Protein AF-A0A838RIW3-F1 (afdb_monomer_lite)

Sequence (270 aa):
MTDSPDDATRSHLQHTYALFAGIRRRFNGASVKRGGHDRPEATPLYVRRLGVEGARLFGGVDVYAVESAFTEEQESYMMEALAALKNFVSGKEGAAPLAERIVQQYLHHTAPYFVLAMLRSTEDLLRDFVAAHPGEAAILDAIFRVAGGEGFRDLIRIYGARLLEEALANVELTQPDILAFVDVHDSFRKDSSGKTVQAKYEVWCPGRSLARAYLNQCHDAARTLVQVHGVRIAPPKRDEYLIFPHEISAYLNDFAQQLLAPVLERYGID

pLDDT: mean 77.75, std 19.1, range [32.69, 98.44]

Secondary structure (DSSP, 8-state):
----HHHHHHHHHHHHHHHTHHHHHHT-STT--SS----TT----THHHHHHHHHHHS-S-S------SS-HHHHHHHHHHHHHHHHHHTTTTSSPPHHHHHHHHIIIIITT-HHHHHHHHHHHHHHHHHHH-GGGHHHHHHHIIIIIHHHHHHIIIIIGGGHHHHHHHTPPP-PPPTTTT-EEEEEEEE-TTS-EEEEEEE---S-HHHHHHHHHHHHHHHHHHHHTS-------HHHHHHTS-TTHHHHHHHHHHHHHHHHHHHHT--

Foldseek 3Di:
DDDDPLRVLLVLLQVLLVQCVVLCVQLPDPPRPQDEDDDPQFDQDPCVVVVVVCCVVVPPAPDEGEGDPHDPVLVVLLVVLLVLLLCLCLCVVVHDHLLVQLLVCQVPPNPPASLVSSVVSVLVSLLVSCVVRVSCLSSLLSLLSNFPLVQVCCLSQVQLLCLLVCLLVVHDRDQDDQCSQFQWDWYWDQDPVGDTHTYIYDRRHSPSSSSRSNSVSSNSNSNCCCPPVPDNDHPPSVVSCVPPPPRSSVVVSVSSVVSNPVSCVVSVHD

Structure (mmCIF, N/CA/C/O backbone):
data_AF-A0A838RIW3-F1
#
_entry.id   AF-A0A838RIW3-F1
#
loop_
_atom_site.group_PDB
_atom_site.id
_atom_site.t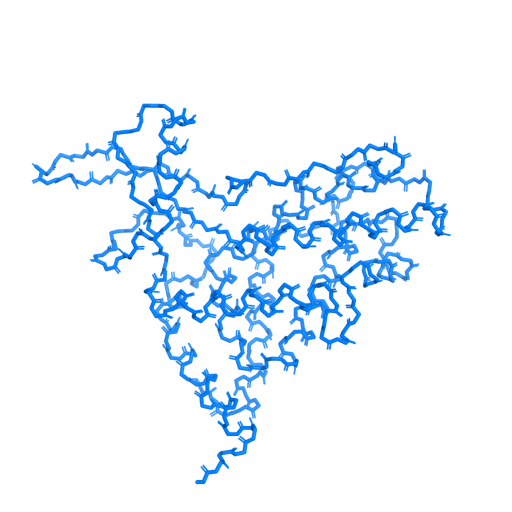ype_symbol
_atom_site.label_atom_id
_atom_site.label_alt_id
_atom_site.label_comp_id
_atom_site.label_asym_id
_atom_site.label_entity_id
_atom_site.label_seq_id
_atom_site.pdbx_PDB_ins_code
_atom_site.Cartn_x
_atom_site.Cartn_y
_atom_site.Cartn_z
_atom_site.occupancy
_atom_site.B_iso_or_equiv
_atom_site.auth_seq_id
_atom_site.auth_comp_id
_atom_site.auth_asym_id
_atom_site.auth_atom_id
_atom_site.pdbx_PDB_model_num
ATOM 1 N N . MET A 1 1 ? -5.054 -4.896 -36.032 1.00 45.56 1 MET A N 1
ATOM 2 C CA . MET A 1 1 ? -5.207 -6.119 -35.222 1.00 45.56 1 MET A CA 1
ATOM 3 C C . MET A 1 1 ? -5.214 -5.637 -33.790 1.00 45.56 1 MET A C 1
ATOM 5 O O . MET A 1 1 ? -4.259 -4.988 -33.402 1.00 45.56 1 MET A O 1
ATOM 9 N N . THR A 1 2 ? -6.341 -5.753 -33.096 1.00 52.34 2 THR A N 1
ATOM 10 C CA . THR A 1 2 ? -6.423 -5.442 -31.664 1.00 52.34 2 THR A CA 1
ATOM 11 C C . THR A 1 2 ? -5.907 -6.663 -30.927 1.00 52.34 2 THR A C 1
ATOM 13 O O . THR A 1 2 ? -6.512 -7.728 -31.063 1.00 52.34 2 THR A O 1
ATOM 16 N N . ASP A 1 3 ? -4.782 -6.523 -30.233 1.00 57.66 3 ASP A N 1
ATOM 17 C CA . ASP A 1 3 ? -4.250 -7.570 -29.363 1.00 57.66 3 ASP A CA 1
ATOM 18 C C . ASP A 1 3 ? -5.337 -8.013 -28.376 1.00 57.66 3 ASP A C 1
ATOM 20 O O . ASP A 1 3 ? -6.173 -7.203 -27.952 1.00 57.66 3 ASP A O 1
ATOM 24 N N . SER A 1 4 ? -5.383 -9.308 -28.055 1.00 79.56 4 SER A N 1
ATOM 25 C CA . SER A 1 4 ? -6.318 -9.775 -27.033 1.00 79.56 4 SER A CA 1
ATOM 26 C C . SER A 1 4 ? -5.989 -9.091 -25.691 1.00 79.56 4 SER A C 1
ATOM 28 O O . SER A 1 4 ? -4.832 -8.730 -25.461 1.00 79.56 4 SER A O 1
ATOM 30 N N . PRO A 1 5 ? -6.964 -8.883 -24.785 1.00 75.62 5 PRO A N 1
ATOM 31 C CA . PRO A 1 5 ? -6.693 -8.276 -23.476 1.00 75.62 5 PRO A CA 1
ATOM 32 C C . PRO A 1 5 ? -5.564 -8.975 -22.695 1.00 75.62 5 PRO A C 1
ATOM 34 O O . PRO A 1 5 ? -4.793 -8.315 -21.996 1.00 75.62 5 PRO A O 1
ATOM 37 N N . ASP A 1 6 ? -5.427 -10.292 -22.870 1.00 85.69 6 ASP A N 1
ATOM 38 C CA . ASP A 1 6 ? -4.355 -11.090 -22.272 1.00 85.69 6 ASP A CA 1
ATOM 39 C C . ASP A 1 6 ? -2.992 -10.832 -22.939 1.00 85.69 6 ASP A C 1
ATOM 41 O O . ASP A 1 6 ? -1.984 -10.746 -22.238 1.00 85.69 6 ASP A O 1
ATOM 45 N N . ASP A 1 7 ? -2.945 -10.628 -24.261 1.00 87.88 7 ASP A N 1
ATOM 46 C CA . ASP A 1 7 ? -1.711 -10.270 -24.976 1.00 87.88 7 ASP A CA 1
ATOM 47 C C . ASP A 1 7 ? -1.223 -8.870 -24.582 1.00 87.88 7 ASP A C 1
ATOM 49 O O . ASP A 1 7 ? -0.040 -8.687 -24.297 1.00 87.88 7 ASP A O 1
ATOM 53 N N . ALA A 1 8 ? -2.133 -7.895 -24.480 1.00 91.38 8 ALA A N 1
ATOM 54 C CA . ALA A 1 8 ? -1.797 -6.540 -24.040 1.00 91.38 8 ALA A CA 1
ATOM 55 C C . ALA A 1 8 ? -1.271 -6.527 -22.594 1.00 91.38 8 ALA A C 1
ATOM 57 O O . ALA A 1 8 ? -0.259 -5.887 -22.299 1.00 91.38 8 ALA A O 1
ATOM 58 N N . THR A 1 9 ? -1.917 -7.289 -21.705 1.00 93.94 9 THR A N 1
ATOM 59 C CA . THR A 1 9 ? -1.476 -7.474 -20.314 1.00 93.94 9 THR A CA 1
ATOM 60 C C . THR A 1 9 ? -0.093 -8.109 -20.255 1.00 93.94 9 THR A C 1
ATOM 62 O O . THR A 1 9 ? 0.785 -7.617 -19.546 1.00 93.94 9 THR A O 1
ATOM 65 N N . ARG A 1 10 ? 0.126 -9.179 -21.030 1.00 95.12 10 ARG A N 1
ATOM 66 C CA . ARG A 1 10 ? 1.414 -9.870 -21.112 1.00 95.12 10 ARG A CA 1
ATOM 67 C C . ARG A 1 10 ? 2.517 -8.945 -21.610 1.00 95.12 10 ARG A C 1
ATOM 69 O O . ARG A 1 10 ? 3.575 -8.890 -20.991 1.00 95.12 10 ARG A O 1
ATOM 76 N N . SER A 1 11 ? 2.285 -8.215 -22.701 1.00 94.94 11 SER A N 1
ATOM 77 C CA . SER A 1 11 ? 3.268 -7.283 -23.261 1.00 94.94 11 SER A CA 1
ATOM 78 C C . SER A 1 11 ? 3.611 -6.159 -22.288 1.00 94.94 11 SER A C 1
ATOM 80 O O . SER A 1 11 ? 4.791 -5.849 -22.118 1.00 94.94 11 SER A O 1
ATOM 82 N N . HIS A 1 12 ? 2.610 -5.588 -21.613 1.00 95.81 12 HIS A N 1
ATOM 83 C CA . HIS A 1 12 ? 2.836 -4.566 -20.596 1.00 95.81 12 HIS A CA 1
ATOM 84 C C . HIS A 1 12 ? 3.644 -5.119 -19.414 1.00 95.81 12 HIS A C 1
ATOM 86 O O . HIS A 1 12 ? 4.674 -4.546 -19.064 1.00 95.81 12 HIS A O 1
ATOM 92 N N . LEU A 1 13 ? 3.247 -6.271 -18.861 1.00 96.12 13 LEU A N 1
ATOM 93 C CA . LEU A 1 13 ? 3.959 -6.918 -17.758 1.00 96.12 13 LEU A CA 1
ATOM 94 C C . LEU A 1 13 ? 5.401 -7.278 -18.136 1.00 96.12 13 LEU A C 1
ATOM 96 O O . LEU A 1 13 ? 6.314 -7.059 -17.349 1.00 96.12 13 LEU A O 1
ATOM 100 N N . GLN A 1 14 ? 5.630 -7.805 -19.340 1.00 96.38 14 GLN A N 1
ATOM 101 C CA . GLN A 1 14 ? 6.971 -8.145 -19.816 1.00 96.38 14 GLN A CA 1
ATOM 102 C C . GLN A 1 14 ? 7.846 -6.894 -19.949 1.00 96.38 14 GLN A C 1
ATOM 104 O O . GLN A 1 14 ? 9.008 -6.900 -19.531 1.00 96.38 14 GLN A O 1
ATOM 109 N N . HIS A 1 15 ? 7.287 -5.815 -20.500 1.00 96.50 15 HIS A N 1
ATOM 110 C CA . HIS A 1 15 ? 7.981 -4.540 -20.629 1.00 96.50 15 HIS A CA 1
ATOM 111 C C . HIS A 1 15 ? 8.344 -3.958 -19.259 1.00 96.50 15 HIS A C 1
ATOM 113 O O . HIS A 1 15 ? 9.515 -3.667 -19.016 1.00 96.50 15 HIS A O 1
ATOM 119 N N . THR A 1 16 ? 7.382 -3.839 -18.342 1.00 95.75 16 THR A N 1
ATOM 120 C CA . THR A 1 16 ? 7.625 -3.265 -17.011 1.00 95.75 16 THR A CA 1
ATOM 121 C C . THR A 1 16 ? 8.529 -4.172 -16.180 1.00 95.75 16 THR A C 1
ATOM 123 O O . THR A 1 16 ? 9.458 -3.700 -15.523 1.00 95.75 16 THR A O 1
ATOM 126 N N . TYR A 1 17 ? 8.385 -5.494 -16.282 1.00 96.00 17 TYR A N 1
ATOM 127 C CA . TYR A 1 17 ? 9.328 -6.421 -15.668 1.00 96.00 17 TYR A CA 1
ATOM 128 C C . TYR A 1 17 ? 10.754 -6.150 -16.160 1.00 96.00 17 TYR A C 1
ATOM 130 O O . TYR A 1 17 ? 11.637 -5.926 -15.329 1.00 96.00 17 TYR A O 1
ATOM 138 N N . ALA A 1 18 ? 11.005 -6.054 -17.466 1.00 95.31 18 ALA A N 1
ATOM 139 C CA . ALA A 1 18 ? 12.333 -5.714 -17.982 1.00 95.31 18 ALA A CA 1
ATOM 140 C C . ALA A 1 18 ? 12.811 -4.321 -17.521 1.00 95.31 18 ALA A C 1
ATOM 142 O O . ALA A 1 18 ? 13.933 -4.188 -17.022 1.00 95.31 18 ALA A O 1
ATOM 143 N N . LEU A 1 19 ? 11.946 -3.306 -17.608 1.00 93.69 19 LEU A N 1
ATOM 144 C CA . LEU A 1 19 ? 12.239 -1.917 -17.245 1.00 93.69 19 LEU A CA 1
ATOM 145 C C . LEU A 1 19 ? 12.713 -1.786 -15.789 1.00 93.69 19 LEU A C 1
ATOM 147 O O . LEU A 1 19 ? 13.680 -1.077 -15.506 1.00 93.69 19 LEU A O 1
ATOM 151 N N . PHE A 1 20 ? 12.085 -2.507 -14.857 1.00 90.62 20 PHE A N 1
ATOM 152 C CA . PHE A 1 20 ? 12.414 -2.457 -13.427 1.00 90.62 20 PHE A CA 1
ATOM 153 C C . PHE A 1 20 ? 13.481 -3.482 -12.990 1.00 90.62 20 PHE A C 1
ATOM 155 O O . PHE A 1 20 ? 13.813 -3.563 -11.803 1.00 90.62 20 PHE A O 1
ATOM 162 N N . ALA A 1 21 ? 14.101 -4.234 -13.909 1.00 89.94 21 ALA A N 1
ATOM 163 C CA . ALA A 1 21 ? 15.129 -5.229 -13.567 1.00 89.94 21 ALA A CA 1
ATOM 164 C C . ALA A 1 21 ? 16.336 -4.623 -12.825 1.00 89.94 21 ALA A C 1
ATOM 166 O O . ALA A 1 21 ? 16.927 -5.254 -11.946 1.00 89.94 21 ALA A O 1
ATOM 167 N N . GLY A 1 22 ? 16.703 -3.375 -13.139 1.00 83.31 22 GLY A N 1
ATOM 168 C CA . GLY A 1 22 ? 17.735 -2.634 -12.408 1.00 83.31 22 GLY A CA 1
ATOM 169 C C . GLY A 1 22 ? 17.359 -2.361 -10.948 1.00 83.31 22 GLY A C 1
ATOM 170 O O . GLY A 1 22 ? 18.216 -2.440 -10.074 1.00 83.31 22 GLY A O 1
ATOM 171 N N . ILE A 1 23 ? 16.085 -2.083 -10.657 1.00 82.81 23 ILE A N 1
ATOM 172 C CA . ILE A 1 23 ? 15.585 -1.933 -9.281 1.00 82.81 23 ILE A CA 1
ATOM 173 C C . ILE A 1 23 ? 15.659 -3.273 -8.560 1.00 82.81 23 ILE A C 1
ATOM 175 O O . ILE A 1 23 ? 16.281 -3.354 -7.503 1.00 82.81 23 ILE A O 1
ATOM 179 N N . ARG A 1 24 ? 15.124 -4.339 -9.168 1.00 84.94 24 ARG A N 1
ATOM 180 C CA . ARG A 1 24 ? 15.138 -5.674 -8.557 1.00 84.94 24 ARG A CA 1
ATOM 181 C C . ARG A 1 24 ? 16.548 -6.150 -8.238 1.00 84.94 24 ARG A C 1
ATOM 183 O O . ARG A 1 24 ? 16.761 -6.643 -7.147 1.00 84.94 24 ARG A O 1
ATOM 190 N N . ARG A 1 25 ? 17.531 -5.939 -9.121 1.00 81.25 25 ARG A N 1
ATOM 191 C CA . ARG A 1 25 ? 18.936 -6.299 -8.841 1.00 81.25 25 ARG A CA 1
ATOM 192 C C . ARG A 1 25 ? 19.569 -5.472 -7.718 1.00 81.25 25 ARG A C 1
ATOM 194 O O . ARG A 1 25 ? 20.342 -6.018 -6.941 1.00 81.25 25 ARG A O 1
ATOM 201 N N . ARG A 1 26 ? 19.276 -4.169 -7.650 1.00 72.06 26 ARG A N 1
ATOM 202 C CA . ARG A 1 26 ? 19.887 -3.241 -6.678 1.00 72.06 26 ARG A CA 1
ATOM 203 C C . ARG A 1 26 ? 19.300 -3.375 -5.273 1.00 72.06 26 ARG A C 1
ATOM 205 O O . ARG A 1 26 ? 20.033 -3.247 -4.302 1.00 72.06 26 ARG A O 1
ATOM 212 N N . PHE A 1 27 ? 17.998 -3.629 -5.176 1.00 72.56 27 PHE A N 1
ATOM 213 C CA . PHE A 1 27 ? 17.237 -3.611 -3.925 1.00 72.56 27 PHE A CA 1
ATOM 214 C C . PHE A 1 27 ? 16.779 -5.018 -3.497 1.00 72.56 27 PHE A C 1
ATOM 216 O O . PHE A 1 27 ? 15.689 -5.191 -2.954 1.00 72.56 27 PHE A O 1
ATOM 223 N N . ASN A 1 28 ? 17.599 -6.044 -3.759 1.00 67.25 28 ASN A N 1
ATOM 224 C CA . ASN A 1 28 ? 17.353 -7.411 -3.292 1.00 67.25 28 ASN A CA 1
ATOM 225 C C . ASN A 1 28 ? 18.222 -7.722 -2.063 1.00 67.25 28 ASN A C 1
ATOM 227 O O . ASN A 1 28 ? 19.431 -7.905 -2.199 1.00 67.25 28 ASN A O 1
ATOM 231 N N . GLY A 1 29 ? 17.619 -7.790 -0.871 1.00 54.47 29 GLY A N 1
ATOM 232 C CA . GLY A 1 29 ? 18.286 -8.242 0.358 1.00 54.47 29 GLY A CA 1
ATOM 233 C C . GLY A 1 29 ? 18.046 -7.363 1.591 1.00 54.47 29 GLY A C 1
ATOM 234 O O . GLY A 1 29 ? 17.783 -6.168 1.488 1.00 54.47 29 GLY A O 1
ATOM 235 N N . ALA A 1 30 ? 18.181 -7.968 2.777 1.00 45.12 30 ALA A N 1
ATOM 236 C CA . ALA A 1 30 ? 17.920 -7.344 4.082 1.00 45.12 30 ALA A CA 1
ATOM 237 C C . ALA A 1 30 ? 18.925 -6.242 4.490 1.00 45.12 30 ALA A C 1
ATOM 239 O O . ALA A 1 30 ? 18.695 -5.524 5.457 1.00 45.12 30 ALA A O 1
ATOM 240 N N . SER A 1 31 ? 20.046 -6.114 3.774 1.00 42.16 31 SER A N 1
ATOM 241 C CA . SER A 1 31 ? 21.196 -5.269 4.132 1.00 42.16 31 SER A CA 1
ATOM 242 C C . SER A 1 31 ? 21.544 -4.201 3.089 1.00 42.16 31 SER A C 1
ATOM 244 O O . SER A 1 31 ? 22.611 -3.586 3.166 1.00 42.16 31 SER A O 1
ATOM 246 N N . VAL A 1 32 ? 20.657 -3.942 2.121 1.00 50.19 32 VAL A N 1
ATOM 247 C CA . VAL A 1 32 ? 20.836 -2.824 1.186 1.00 50.19 32 VAL A CA 1
ATOM 248 C C . VAL A 1 32 ? 20.689 -1.520 1.969 1.00 50.19 32 VAL A C 1
ATOM 250 O O . VAL A 1 32 ? 19.597 -1.199 2.437 1.00 50.19 32 VAL A O 1
ATOM 253 N N . LYS A 1 33 ? 21.792 -0.773 2.129 1.00 45.53 33 LYS A N 1
ATOM 254 C CA . LYS A 1 33 ? 21.737 0.604 2.630 1.00 45.53 33 LYS A CA 1
ATOM 255 C C . LYS A 1 33 ? 20.937 1.434 1.631 1.00 45.53 33 LYS A C 1
ATOM 257 O O . LYS A 1 33 ? 21.380 1.678 0.508 1.00 45.53 33 LYS A O 1
ATOM 262 N N . ARG A 1 34 ? 19.733 1.795 2.054 1.00 51.97 34 ARG A N 1
ATOM 263 C CA . ARG A 1 34 ? 18.893 2.819 1.444 1.00 51.97 34 ARG A CA 1
ATOM 264 C C . ARG A 1 34 ? 19.610 4.146 1.756 1.00 51.97 34 ARG A C 1
ATOM 266 O O . ARG A 1 34 ? 20.026 4.362 2.892 1.00 51.97 34 ARG A O 1
ATOM 273 N N . GLY A 1 35 ? 19.988 4.888 0.716 1.00 42.34 35 GLY A N 1
ATOM 274 C CA . GLY A 1 35 ? 20.951 5.999 0.771 1.00 42.34 35 GLY A CA 1
ATOM 275 C C . GLY A 1 35 ? 22.449 5.620 0.698 1.00 42.34 35 GLY A C 1
ATOM 276 O O . GLY A 1 35 ? 22.925 4.689 1.349 1.00 42.34 35 GLY A O 1
ATOM 277 N N . GLY A 1 36 ? 23.231 6.387 -0.083 1.00 36.03 36 GLY A N 1
ATOM 278 C CA . GLY A 1 36 ? 24.708 6.394 -0.015 1.00 36.03 36 GLY A CA 1
ATOM 279 C C . GLY A 1 36 ? 25.500 5.706 -1.142 1.00 36.03 36 GLY A C 1
ATOM 280 O O . GLY A 1 36 ? 26.702 5.503 -0.983 1.00 36.03 36 GLY A O 1
ATOM 281 N N . HIS A 1 37 ? 24.879 5.362 -2.274 1.00 37.31 37 HIS A N 1
ATOM 282 C CA . HIS A 1 37 ? 25.596 4.903 -3.475 1.00 37.31 37 HIS A CA 1
ATOM 283 C C . HIS A 1 37 ? 25.718 6.033 -4.506 1.00 37.31 37 HIS A C 1
ATOM 285 O O . HIS A 1 37 ? 24.726 6.698 -4.777 1.00 37.31 37 HIS A O 1
ATOM 291 N N . ASP A 1 38 ? 26.895 6.210 -5.121 1.00 37.38 38 ASP A N 1
ATOM 292 C CA . ASP A 1 38 ? 27.066 7.102 -6.279 1.00 37.38 38 ASP A CA 1
ATOM 293 C C . ASP A 1 38 ? 26.162 6.621 -7.430 1.00 37.38 38 ASP A C 1
ATOM 295 O O . ASP A 1 38 ? 26.343 5.521 -7.963 1.00 37.38 38 ASP A O 1
ATOM 299 N N . ARG A 1 39 ? 25.155 7.426 -7.792 1.00 46.75 39 ARG A N 1
ATOM 300 C CA . ARG A 1 39 ? 24.187 7.135 -8.862 1.00 46.75 39 ARG A CA 1
ATOM 301 C C . ARG A 1 39 ? 24.376 8.147 -10.003 1.00 46.75 39 ARG A C 1
ATOM 303 O O . ARG A 1 39 ? 23.807 9.233 -9.937 1.00 46.75 39 ARG A O 1
ATOM 310 N N . PRO A 1 40 ? 25.153 7.824 -11.055 1.00 36.03 40 PRO A N 1
ATOM 311 C CA . PRO A 1 40 ? 25.462 8.775 -12.128 1.00 36.03 40 PRO A CA 1
ATOM 312 C C . PRO A 1 40 ? 24.263 9.177 -13.012 1.00 36.03 40 PRO A C 1
ATOM 314 O O . PRO A 1 40 ? 24.401 10.099 -13.808 1.00 36.03 40 PRO A O 1
ATOM 317 N N . GLU A 1 41 ? 23.091 8.544 -12.868 1.00 32.88 41 GLU A N 1
ATOM 318 C CA . GLU A 1 41 ? 21.935 8.727 -13.769 1.00 32.88 41 GLU A CA 1
ATOM 319 C C . GLU A 1 41 ? 20.593 8.975 -13.037 1.00 32.88 41 GLU A C 1
ATOM 321 O O . GLU A 1 41 ? 19.536 8.574 -13.514 1.00 32.88 41 GLU A O 1
ATOM 326 N N . ALA A 1 42 ? 20.599 9.605 -11.856 1.00 33.84 42 ALA A N 1
ATOM 327 C CA . ALA A 1 42 ? 19.363 9.857 -11.100 1.00 33.84 42 ALA A CA 1
ATOM 328 C C . ALA A 1 42 ? 18.652 11.165 -11.512 1.00 33.84 42 ALA A C 1
ATOM 330 O O . ALA A 1 42 ? 19.263 12.237 -11.525 1.00 33.84 42 ALA A O 1
ATOM 331 N N . THR A 1 43 ? 17.339 11.090 -11.774 1.00 32.69 43 THR A N 1
ATOM 332 C CA . THR A 1 43 ? 16.482 12.249 -12.077 1.00 32.69 43 THR A CA 1
ATOM 333 C C . THR A 1 43 ? 15.940 12.888 -10.783 1.00 32.69 43 THR A C 1
ATOM 335 O O . THR A 1 43 ? 15.322 12.203 -9.966 1.00 32.69 43 THR A O 1
ATOM 338 N N . PRO A 1 44 ? 16.131 14.202 -10.561 1.00 35.69 44 PRO A N 1
ATOM 339 C CA . PRO A 1 44 ? 15.707 14.886 -9.340 1.00 35.69 44 PRO A CA 1
ATOM 340 C C . PRO A 1 44 ? 14.316 15.525 -9.487 1.00 35.69 44 PRO A C 1
ATOM 342 O O . PRO A 1 44 ? 14.200 16.748 -9.580 1.00 35.69 44 PRO A O 1
ATOM 345 N N . LEU A 1 45 ? 13.229 14.743 -9.510 1.00 35.88 45 LEU A N 1
ATOM 346 C CA . LEU A 1 45 ? 11.897 15.327 -9.752 1.00 35.88 45 LEU A CA 1
ATOM 347 C C . LEU A 1 45 ? 11.225 15.903 -8.491 1.00 35.88 45 LEU A C 1
ATOM 349 O O . LEU A 1 45 ? 10.566 16.944 -8.549 1.00 35.88 45 LEU A O 1
ATOM 353 N N . TYR A 1 46 ? 11.443 15.307 -7.316 1.00 34.53 46 TYR A N 1
ATOM 354 C CA . TYR A 1 46 ? 10.762 15.743 -6.087 1.00 34.53 46 TYR A CA 1
ATOM 355 C C . TYR A 1 46 ? 11.457 16.914 -5.353 1.00 34.53 46 TYR A C 1
ATOM 357 O O . TYR A 1 46 ? 10.831 17.554 -4.504 1.00 34.53 46 TYR A O 1
ATOM 365 N N . VAL A 1 47 ? 12.690 17.300 -5.741 1.00 38.28 47 VAL A N 1
ATOM 366 C CA . VAL A 1 47 ? 13.420 18.460 -5.164 1.00 38.28 47 VAL A CA 1
ATOM 367 C C . VAL A 1 47 ? 12.715 19.773 -5.429 1.00 38.28 47 VAL A C 1
ATOM 369 O O . VAL A 1 47 ? 12.715 20.652 -4.576 1.00 38.28 47 VAL A O 1
ATOM 372 N N . ARG A 1 48 ? 12.152 19.987 -6.620 1.00 39.84 48 ARG A N 1
ATOM 373 C CA . ARG A 1 48 ? 11.847 21.373 -7.005 1.00 39.84 48 ARG A CA 1
ATOM 374 C C . ARG A 1 48 ? 10.712 21.980 -6.172 1.00 39.84 48 ARG A C 1
ATOM 376 O O . ARG A 1 48 ? 10.677 23.191 -5.993 1.00 39.84 48 ARG A O 1
ATOM 383 N N . ARG A 1 49 ? 9.831 21.137 -5.614 1.00 40.84 49 ARG A N 1
ATOM 384 C CA . ARG A 1 49 ? 8.781 21.535 -4.658 1.00 40.84 49 ARG A CA 1
ATOM 385 C C . ARG A 1 49 ? 9.152 21.301 -3.191 1.00 40.84 49 ARG A C 1
ATOM 387 O O . ARG A 1 49 ? 8.752 22.110 -2.363 1.00 40.84 49 ARG A O 1
ATOM 394 N N . LEU A 1 50 ? 9.890 20.237 -2.861 1.00 44.53 50 LEU A N 1
ATOM 395 C CA . LEU A 1 50 ? 10.222 19.891 -1.469 1.00 44.53 50 LEU A CA 1
ATOM 396 C C . LEU A 1 50 ? 11.577 20.419 -0.997 1.00 44.53 50 LEU A C 1
ATOM 398 O O . LEU A 1 50 ? 11.782 20.533 0.198 1.00 44.53 50 LEU A O 1
ATOM 402 N N . GLY A 1 51 ? 12.491 20.772 -1.894 1.00 45.91 51 GLY A N 1
ATOM 403 C CA . GLY A 1 51 ? 13.818 21.295 -1.563 1.00 45.91 51 GLY A CA 1
ATOM 404 C C . GLY A 1 51 ? 13.770 22.696 -0.956 1.00 45.91 51 GLY A C 1
ATOM 405 O O . GLY A 1 51 ? 14.529 22.981 -0.039 1.00 45.91 51 GLY A O 1
ATOM 406 N N . VAL A 1 52 ? 12.831 23.546 -1.390 1.00 49.72 52 VAL A N 1
ATOM 407 C CA . VAL A 1 52 ? 12.603 24.869 -0.773 1.00 49.72 52 VAL A CA 1
ATOM 408 C C . VAL A 1 52 ? 12.029 24.719 0.641 1.00 49.72 52 VAL A C 1
ATOM 410 O O . VAL A 1 52 ? 12.475 25.394 1.566 1.00 49.72 52 VAL A O 1
ATOM 413 N N . GLU A 1 53 ? 11.089 23.791 0.832 1.00 50.12 53 GLU A N 1
ATOM 414 C CA . GLU A 1 53 ? 10.453 23.553 2.133 1.00 50.12 53 GLU A CA 1
ATOM 415 C C . GLU A 1 53 ? 11.360 22.758 3.090 1.00 50.12 53 GLU A C 1
ATOM 417 O O . GLU A 1 53 ? 11.423 23.041 4.282 1.00 50.12 53 GLU A O 1
ATOM 422 N N . GLY A 1 54 ? 12.147 21.822 2.557 1.00 50.75 54 GLY A N 1
ATOM 423 C CA . GLY A 1 54 ? 13.175 21.070 3.272 1.00 50.75 54 GLY A CA 1
ATOM 424 C C . GLY A 1 54 ? 14.310 21.970 3.749 1.00 50.75 54 GLY A C 1
ATOM 425 O O . GLY A 1 54 ? 14.681 21.892 4.916 1.00 50.75 54 GLY A O 1
ATOM 426 N N . ALA A 1 55 ? 14.780 22.906 2.913 1.00 52.34 55 ALA A N 1
ATOM 427 C CA . ALA A 1 55 ? 15.753 23.927 3.315 1.00 52.34 55 ALA A CA 1
ATOM 428 C C . ALA A 1 55 ? 15.258 24.802 4.475 1.00 52.34 55 ALA A C 1
ATOM 430 O O . ALA A 1 55 ? 16.047 25.165 5.347 1.00 52.34 55 ALA A O 1
ATOM 431 N N . ARG A 1 56 ? 13.951 25.097 4.515 1.00 53.34 56 ARG A N 1
ATOM 432 C CA . ARG A 1 56 ? 13.305 25.844 5.605 1.00 53.34 56 ARG A CA 1
ATOM 433 C C . ARG A 1 56 ? 13.217 25.040 6.907 1.00 53.34 56 ARG A C 1
ATOM 435 O O . ARG A 1 56 ? 13.308 25.629 7.979 1.00 53.34 56 ARG A O 1
ATOM 442 N N . LEU A 1 57 ? 13.023 23.723 6.820 1.00 48.44 57 LEU A N 1
ATOM 443 C CA . LEU A 1 57 ? 12.743 22.851 7.968 1.00 48.44 57 LEU A CA 1
ATOM 444 C C . LEU A 1 57 ? 13.988 22.177 8.567 1.00 48.44 57 LEU A C 1
ATOM 446 O O . LEU A 1 57 ? 14.058 22.016 9.781 1.00 48.44 57 LEU A O 1
ATOM 450 N N . PHE A 1 58 ? 14.987 21.818 7.757 1.00 51.44 58 PHE A N 1
ATOM 451 C CA . PHE A 1 58 ? 16.172 21.065 8.195 1.00 51.44 58 PHE A CA 1
ATOM 452 C C . PHE A 1 58 ? 17.454 21.912 8.229 1.00 51.44 58 PHE A C 1
ATOM 454 O O . PHE A 1 58 ? 18.507 21.418 7.834 1.00 51.44 58 PHE A O 1
ATOM 461 N N . GLY A 1 59 ? 17.360 23.174 8.672 1.00 47.25 59 GLY A N 1
ATOM 462 C CA . GLY A 1 59 ? 18.422 24.193 8.619 1.00 47.25 59 GLY A CA 1
ATOM 463 C C . GLY A 1 59 ? 19.870 23.690 8.788 1.00 47.25 59 GLY A C 1
ATOM 464 O O . GLY A 1 59 ? 20.149 22.818 9.606 1.00 47.25 59 GLY A O 1
ATOM 465 N N . GLY A 1 60 ? 20.797 24.270 8.013 1.00 48.81 60 GLY A N 1
ATOM 466 C CA . GLY A 1 60 ? 22.224 23.900 8.017 1.00 48.81 60 GLY A CA 1
ATOM 467 C C . GLY A 1 60 ? 22.645 22.883 6.947 1.00 48.81 60 GLY A C 1
ATOM 468 O O . GLY A 1 60 ? 23.690 22.259 7.085 1.00 48.81 60 GLY A O 1
ATOM 469 N N . VAL A 1 61 ? 21.843 22.695 5.894 1.00 51.16 61 VAL A N 1
ATOM 470 C CA . VAL A 1 61 ? 22.151 21.797 4.768 1.00 51.16 61 VAL A CA 1
ATOM 471 C C . VAL A 1 61 ? 22.398 22.635 3.518 1.00 51.16 61 VAL A C 1
ATOM 473 O O . VAL A 1 61 ? 21.475 23.272 3.012 1.00 51.16 61 VAL A O 1
ATOM 476 N N . ASP A 1 62 ? 23.637 22.622 3.026 1.00 48.28 62 ASP A N 1
ATOM 477 C CA . ASP A 1 62 ? 24.075 23.465 1.905 1.00 48.28 62 ASP A CA 1
ATOM 478 C C . ASP A 1 62 ? 23.619 22.937 0.530 1.00 48.28 62 ASP A C 1
ATOM 480 O O . ASP A 1 62 ? 23.587 23.692 -0.442 1.00 48.28 62 ASP A O 1
ATOM 484 N N . VAL A 1 63 ? 23.248 21.651 0.425 1.00 51.16 63 VAL A N 1
ATOM 485 C CA . VAL A 1 63 ? 22.825 21.016 -0.836 1.00 51.16 63 VAL A CA 1
ATOM 486 C C . VAL A 1 63 ? 21.686 20.012 -0.608 1.00 51.16 63 VAL A C 1
ATOM 488 O O . VAL A 1 63 ? 21.847 19.035 0.123 1.00 51.16 63 VAL A O 1
ATOM 491 N N . TYR A 1 64 ? 20.557 20.233 -1.297 1.00 47.94 64 TYR A N 1
ATOM 492 C CA . TYR A 1 64 ? 19.476 19.256 -1.480 1.00 47.94 64 TYR A CA 1
ATOM 493 C C . TYR A 1 64 ? 19.451 18.762 -2.942 1.00 47.94 64 TYR A C 1
ATOM 495 O O . TYR A 1 64 ? 19.220 19.536 -3.864 1.00 47.94 64 TYR A O 1
ATOM 503 N N . ALA A 1 65 ? 19.642 17.471 -3.163 1.00 44.97 65 ALA A N 1
ATOM 504 C CA . ALA A 1 65 ? 19.578 16.723 -4.411 1.00 44.97 65 ALA A CA 1
ATOM 505 C C . ALA A 1 65 ? 18.798 15.419 -4.174 1.00 44.97 65 ALA A C 1
ATOM 507 O O . ALA A 1 65 ? 19.346 14.395 -3.813 1.00 44.97 65 ALA A O 1
ATOM 508 N N . VAL A 1 66 ? 17.488 15.448 -4.371 1.00 44.81 66 VAL A N 1
ATOM 509 C CA . VAL A 1 66 ? 16.648 14.251 -4.273 1.00 44.81 66 VAL A CA 1
ATOM 510 C C . VAL A 1 66 ? 17.078 13.288 -5.361 1.00 44.81 66 VAL A C 1
ATOM 512 O O . VAL A 1 66 ? 16.963 13.590 -6.546 1.00 44.81 66 VAL A O 1
ATOM 515 N N . GLU A 1 67 ? 17.563 12.134 -4.940 1.00 46.38 67 GLU A N 1
ATOM 516 C CA . GLU A 1 67 ? 17.834 11.020 -5.826 1.00 46.38 67 GLU A CA 1
ATOM 517 C C . GLU A 1 67 ? 16.561 10.182 -5.910 1.00 46.38 67 GLU A C 1
ATOM 519 O O . GLU A 1 67 ? 16.158 9.551 -4.933 1.00 46.38 67 GLU A O 1
ATOM 524 N N . SER A 1 68 ? 15.905 10.192 -7.072 1.00 53.84 68 SER A N 1
ATOM 525 C CA . SER A 1 68 ? 14.921 9.157 -7.369 1.00 53.84 68 SER A CA 1
ATOM 526 C C . SER A 1 68 ? 15.657 7.830 -7.553 1.00 53.84 68 SER A C 1
ATOM 528 O O . SER A 1 68 ? 16.714 7.766 -8.188 1.00 53.84 68 SER A O 1
ATOM 530 N N . ALA A 1 69 ? 15.122 6.746 -6.991 1.00 64.44 69 ALA A N 1
ATOM 531 C CA . ALA A 1 69 ? 15.608 5.405 -7.315 1.00 64.44 69 ALA A CA 1
ATOM 532 C C . ALA A 1 69 ? 15.274 5.014 -8.768 1.00 64.44 69 ALA A C 1
ATOM 534 O O . ALA A 1 69 ? 15.915 4.107 -9.320 1.00 64.44 69 ALA A O 1
ATOM 535 N N . PHE A 1 70 ? 14.303 5.714 -9.361 1.00 71.69 70 PHE A N 1
ATOM 536 C CA . PHE A 1 70 ? 13.670 5.420 -10.633 1.00 71.69 70 PHE A CA 1
ATOM 537 C C . PHE A 1 70 ? 14.097 6.409 -11.726 1.00 71.69 70 PHE A C 1
ATOM 539 O O . PHE A 1 70 ? 14.404 7.569 -11.454 1.00 71.69 70 PHE A O 1
ATOM 546 N N . THR A 1 71 ? 14.134 5.941 -12.971 1.00 76.06 71 THR A N 1
ATOM 547 C CA . THR A 1 71 ? 14.262 6.799 -14.157 1.00 76.06 71 THR A CA 1
ATOM 548 C C . THR A 1 71 ? 12.944 7.527 -14.436 1.00 76.06 71 THR A C 1
ATOM 550 O O . THR A 1 71 ? 11.897 7.125 -13.939 1.00 76.06 71 THR A O 1
ATOM 553 N N . GLU A 1 72 ? 12.961 8.566 -15.275 1.00 73.19 72 GLU A N 1
ATOM 554 C CA . GLU A 1 72 ? 11.739 9.300 -15.656 1.00 73.19 72 GLU A CA 1
ATOM 555 C C . GLU A 1 72 ? 10.665 8.379 -16.271 1.00 73.19 72 GLU A C 1
ATOM 557 O O . GLU A 1 72 ? 9.486 8.473 -15.936 1.00 73.19 72 GLU A O 1
ATOM 562 N N . GLU A 1 73 ? 11.078 7.425 -17.109 1.00 83.56 73 GLU A N 1
ATOM 563 C CA . GLU A 1 73 ? 10.175 6.418 -17.677 1.00 83.56 73 GLU A CA 1
ATOM 564 C C . GLU A 1 73 ? 9.563 5.522 -16.586 1.00 83.56 73 GLU A C 1
ATOM 566 O O . GLU A 1 73 ? 8.351 5.318 -16.555 1.00 83.56 73 GLU A O 1
ATOM 571 N N . GLN A 1 74 ? 10.378 5.038 -15.640 1.00 83.50 74 GLN A N 1
ATOM 572 C CA . GLN A 1 74 ? 9.905 4.243 -14.500 1.00 83.50 74 GLN A CA 1
ATOM 573 C C . GLN A 1 74 ? 8.940 5.036 -13.604 1.00 83.50 74 GLN A C 1
ATOM 575 O O . GLN A 1 74 ? 7.970 4.473 -13.093 1.00 83.50 74 GLN A O 1
ATOM 580 N N . GLU A 1 75 ? 9.171 6.339 -13.425 1.00 79.56 75 GLU A N 1
ATOM 581 C CA . GLU A 1 75 ? 8.298 7.210 -12.636 1.00 79.56 75 GLU A CA 1
ATOM 582 C C . GLU A 1 75 ? 6.893 7.324 -13.235 1.00 79.56 75 GLU A C 1
ATOM 584 O O . GLU A 1 75 ? 5.922 7.282 -12.478 1.00 79.56 75 GLU A O 1
ATOM 589 N N . SER A 1 76 ? 6.756 7.414 -14.564 1.00 81.75 76 SER A N 1
ATOM 590 C CA . SER A 1 76 ? 5.436 7.478 -15.214 1.00 81.75 76 SER A CA 1
ATOM 591 C C . SER A 1 76 ? 4.592 6.246 -14.884 1.00 81.75 76 SER A C 1
ATOM 593 O O . SER A 1 76 ? 3.486 6.375 -14.357 1.00 81.75 76 SER A O 1
ATOM 595 N N . TYR A 1 77 ? 5.158 5.053 -15.089 1.00 89.44 77 TYR A N 1
ATOM 596 C CA . TYR A 1 77 ? 4.490 3.785 -14.781 1.00 89.44 77 TYR A CA 1
ATOM 597 C C . TYR A 1 77 ? 4.153 3.647 -13.295 1.00 89.44 77 TYR A C 1
ATOM 599 O O . TYR A 1 77 ? 3.058 3.230 -12.929 1.00 89.44 77 TYR A O 1
ATOM 607 N N . MET A 1 78 ? 5.062 4.053 -12.406 1.00 86.12 78 MET A N 1
ATOM 608 C CA . MET A 1 78 ? 4.774 4.050 -10.973 1.00 86.12 78 MET A CA 1
ATOM 609 C C . MET A 1 78 ? 3.619 4.966 -10.589 1.00 86.12 78 MET A C 1
ATOM 611 O O . MET A 1 78 ? 2.804 4.602 -9.744 1.00 86.12 78 MET A O 1
ATOM 615 N N . MET A 1 79 ? 3.560 6.171 -11.152 1.00 82.75 79 MET A N 1
ATOM 616 C CA . MET A 1 79 ? 2.501 7.122 -10.823 1.00 82.75 79 MET A CA 1
ATOM 617 C C . MET A 1 79 ? 1.131 6.613 -11.281 1.00 82.75 79 MET A C 1
ATOM 619 O O . MET A 1 79 ? 0.147 6.816 -10.565 1.00 82.75 79 MET A O 1
ATOM 623 N N . GLU A 1 80 ? 1.075 5.916 -12.416 1.00 88.06 80 GLU A N 1
ATOM 624 C CA . GLU A 1 80 ? -0.122 5.222 -12.903 1.00 88.06 80 GLU A CA 1
ATOM 625 C C . GLU A 1 80 ? -0.527 4.078 -11.961 1.00 88.06 80 GLU A C 1
ATOM 627 O O . GLU A 1 80 ? -1.654 4.082 -11.455 1.00 88.06 80 GLU A O 1
ATOM 632 N N . ALA A 1 81 ? 0.410 3.194 -11.603 1.00 91.19 81 ALA A N 1
ATOM 633 C CA . ALA A 1 81 ? 0.178 2.093 -10.665 1.00 91.19 81 ALA A CA 1
ATOM 634 C C . ALA A 1 81 ? -0.322 2.582 -9.293 1.00 91.19 81 ALA A C 1
ATOM 636 O O . ALA A 1 81 ? -1.271 2.042 -8.724 1.00 91.19 81 ALA A O 1
ATOM 637 N N . LEU A 1 82 ? 0.280 3.649 -8.753 1.00 87.38 82 LEU A N 1
ATOM 638 C CA . LEU A 1 82 ? -0.125 4.253 -7.479 1.00 87.38 82 LEU A CA 1
ATOM 639 C C . LEU A 1 82 ? -1.507 4.913 -7.565 1.00 87.38 82 LEU A C 1
ATOM 641 O O . LEU A 1 82 ? -2.262 4.900 -6.586 1.00 87.38 82 LEU A O 1
ATOM 645 N N . ALA A 1 83 ? -1.857 5.498 -8.714 1.00 88.25 83 ALA A N 1
ATOM 646 C CA . ALA A 1 83 ? -3.185 6.054 -8.946 1.00 88.25 83 ALA A CA 1
ATOM 647 C C . ALA A 1 83 ? -4.255 4.953 -9.021 1.00 88.25 83 ALA A C 1
ATOM 649 O O . ALA A 1 83 ? -5.311 5.104 -8.397 1.00 88.25 83 ALA A O 1
ATOM 650 N N . ALA A 1 84 ? -3.966 3.843 -9.706 1.00 91.75 84 ALA A N 1
ATOM 651 C CA . ALA A 1 84 ? -4.826 2.662 -9.751 1.00 91.75 84 ALA A CA 1
ATOM 652 C C . ALA A 1 84 ? -4.996 2.053 -8.350 1.00 91.75 84 ALA A C 1
ATOM 654 O O . ALA A 1 84 ? -6.116 1.922 -7.855 1.00 91.75 84 ALA A O 1
ATOM 655 N N . LEU A 1 85 ? -3.894 1.820 -7.626 1.00 92.69 85 LEU A N 1
ATOM 656 C CA . LEU A 1 85 ? -3.932 1.303 -6.256 1.00 92.69 85 LEU A CA 1
ATOM 657 C C . LEU A 1 85 ? -4.748 2.210 -5.324 1.00 92.69 85 LEU A C 1
ATOM 659 O O . LEU A 1 85 ? -5.528 1.730 -4.504 1.00 92.69 85 LEU A O 1
ATOM 663 N N . LYS A 1 86 ? -4.639 3.535 -5.467 1.00 91.81 86 LYS A N 1
ATOM 664 C CA . LYS A 1 86 ? -5.461 4.491 -4.708 1.00 91.81 86 LYS A CA 1
ATOM 665 C C . LYS A 1 86 ? -6.954 4.339 -5.006 1.00 91.81 86 LYS A C 1
ATOM 667 O O . LYS A 1 86 ? -7.771 4.429 -4.082 1.00 91.81 86 LYS A O 1
ATOM 672 N N . ASN A 1 87 ? -7.328 4.177 -6.274 1.00 92.81 87 ASN A N 1
ATOM 673 C CA . ASN A 1 87 ? -8.723 3.968 -6.660 1.00 92.81 87 ASN A CA 1
ATOM 674 C C . ASN A 1 87 ? -9.254 2.653 -6.087 1.00 92.81 87 ASN A C 1
ATOM 676 O O . ASN A 1 87 ? -10.363 2.641 -5.547 1.00 92.81 87 ASN A O 1
ATOM 680 N N . PHE A 1 88 ? -8.426 1.609 -6.106 1.00 94.25 88 PHE A N 1
ATOM 681 C CA . PHE A 1 88 ? -8.716 0.310 -5.509 1.00 94.25 88 PHE A CA 1
ATOM 682 C C . PHE A 1 88 ? -8.919 0.402 -3.986 1.00 94.25 88 PHE A C 1
ATOM 684 O O . PHE A 1 88 ? -9.951 -0.022 -3.472 1.00 94.25 88 PHE A O 1
ATOM 691 N N . VAL A 1 89 ? -8.012 1.081 -3.269 1.00 94.81 89 VAL A N 1
ATOM 692 C CA . VAL A 1 89 ? -8.135 1.410 -1.829 1.00 94.81 89 VAL A CA 1
ATOM 693 C C . VAL A 1 89 ? -9.443 2.124 -1.509 1.00 94.81 89 VAL A C 1
ATOM 695 O O . VAL A 1 89 ? -10.070 1.846 -0.488 1.00 94.81 89 VAL A O 1
ATOM 698 N N . SER A 1 90 ? -9.867 3.027 -2.390 1.00 94.19 90 SER A N 1
ATOM 699 C CA . SER A 1 90 ? -11.076 3.833 -2.206 1.00 94.19 90 SER A CA 1
ATOM 700 C C . SER A 1 90 ? -12.359 3.142 -2.691 1.00 94.19 90 SER A C 1
ATOM 702 O O . SER A 1 90 ? -13.408 3.781 -2.683 1.00 94.19 90 SER A O 1
ATOM 704 N N . GLY A 1 91 ? -12.290 1.896 -3.178 1.00 92.38 91 GLY A N 1
ATOM 705 C CA . GLY A 1 91 ? -13.441 1.150 -3.706 1.00 92.38 91 GLY A CA 1
ATOM 706 C C . GLY A 1 91 ? -14.045 1.708 -5.002 1.00 92.38 91 GLY A C 1
ATOM 707 O O . GLY A 1 91 ? -15.190 1.419 -5.336 1.00 92.38 91 GLY A O 1
ATOM 708 N N . LYS A 1 92 ? -13.304 2.529 -5.761 1.00 89.50 92 LYS A N 1
ATOM 709 C CA . LYS A 1 92 ? -13.824 3.190 -6.978 1.00 89.50 92 LYS A CA 1
ATOM 710 C C . LYS A 1 92 ? -13.977 2.264 -8.183 1.00 89.50 92 LYS A C 1
ATOM 712 O O . LYS A 1 92 ? -14.610 2.644 -9.160 1.00 89.50 92 LYS A O 1
ATOM 717 N N . GLU A 1 93 ? -13.404 1.071 -8.111 1.00 82.12 93 GLU A N 1
ATOM 718 C CA . GLU A 1 93 ? -13.374 0.090 -9.201 1.00 82.12 93 GLU A CA 1
ATOM 719 C C . GLU A 1 93 ? -14.325 -1.089 -8.941 1.00 82.12 93 GLU A C 1
ATOM 721 O O . GLU A 1 93 ? -14.148 -2.176 -9.476 1.00 82.12 93 GLU A O 1
ATOM 726 N N . GLY A 1 94 ? -15.333 -0.899 -8.082 1.00 78.75 94 GLY A N 1
ATOM 727 C CA . GLY A 1 94 ? -16.300 -1.943 -7.722 1.00 78.75 94 GLY A CA 1
ATOM 728 C C . GLY A 1 94 ? -15.774 -2.980 -6.722 1.00 78.75 94 GLY A C 1
ATOM 729 O O . GLY A 1 94 ? -16.538 -3.834 -6.280 1.00 78.75 94 GLY A O 1
ATOM 730 N N . ALA A 1 95 ? -14.500 -2.894 -6.331 1.00 80.94 95 ALA A N 1
ATOM 731 C CA . ALA A 1 95 ? -13.941 -3.648 -5.215 1.00 80.94 95 ALA A CA 1
ATOM 732 C C . ALA A 1 95 ? -14.396 -3.064 -3.868 1.00 80.94 95 ALA A C 1
ATOM 734 O O . ALA A 1 95 ? -14.581 -1.851 -3.743 1.00 80.94 95 ALA A O 1
ATOM 735 N N . ALA A 1 96 ? -14.516 -3.915 -2.842 1.00 91.38 96 ALA A N 1
ATOM 736 C CA . ALA A 1 96 ? -14.789 -3.453 -1.484 1.00 91.38 96 ALA A CA 1
ATOM 737 C C . ALA A 1 96 ? -13.681 -2.481 -1.026 1.00 91.38 96 ALA A C 1
ATOM 739 O O . ALA A 1 96 ? -12.495 -2.841 -1.120 1.00 91.38 96 ALA A O 1
ATOM 740 N N . PRO A 1 97 ? -14.030 -1.272 -0.548 1.00 96.25 97 PRO A N 1
ATOM 741 C CA . PRO A 1 97 ? -13.056 -0.302 -0.071 1.00 96.25 97 PRO A CA 1
ATOM 742 C C . PRO A 1 97 ? -12.283 -0.845 1.136 1.00 96.25 97 PRO A C 1
ATOM 744 O O . PRO A 1 97 ? -12.758 -1.717 1.871 1.00 96.25 97 PRO A O 1
ATOM 747 N N . LEU A 1 98 ? -11.085 -0.304 1.374 1.00 97.62 98 LEU A N 1
ATOM 748 C CA . LEU A 1 98 ? -10.223 -0.766 2.465 1.00 97.62 98 LEU A CA 1
ATOM 749 C C . LEU A 1 98 ? -10.924 -0.695 3.832 1.00 97.62 98 LEU A C 1
ATOM 751 O O . LEU A 1 98 ? -10.709 -1.574 4.665 1.00 97.62 98 LEU A O 1
ATOM 755 N N . ALA A 1 99 ? -11.787 0.302 4.055 1.00 98.06 99 ALA A N 1
ATOM 756 C CA . ALA A 1 99 ? -12.498 0.440 5.319 1.00 98.06 99 ALA A CA 1
ATOM 757 C C . ALA A 1 99 ? -13.353 -0.796 5.656 1.00 98.06 99 ALA A C 1
ATOM 759 O O . ALA A 1 99 ? -13.291 -1.315 6.771 1.00 98.06 99 ALA A O 1
ATOM 760 N N . GLU A 1 100 ? -14.107 -1.304 4.678 1.00 97.69 100 GLU A N 1
ATOM 761 C CA . GLU A 1 100 ? -14.960 -2.485 4.846 1.00 97.69 100 GLU A CA 1
ATOM 762 C C . GLU A 1 100 ? -14.130 -3.737 5.127 1.00 97.69 100 GLU A C 1
ATOM 764 O O . GLU A 1 100 ? -14.461 -4.511 6.026 1.00 97.69 100 GLU A O 1
ATOM 769 N N . ARG A 1 101 ? -13.008 -3.902 4.417 1.00 97.88 101 ARG A N 1
ATOM 770 C CA . ARG A 1 101 ? -12.077 -5.023 4.618 1.00 97.88 101 ARG A CA 1
ATOM 771 C C . ARG A 1 101 ? -11.525 -5.040 6.045 1.00 97.88 101 ARG A C 1
ATOM 773 O O . ARG A 1 101 ? -11.556 -6.083 6.692 1.00 97.88 101 ARG A O 1
ATOM 780 N N . ILE A 1 102 ? -11.119 -3.876 6.562 1.00 98.44 102 ILE A N 1
ATOM 781 C CA . ILE A 1 102 ? -10.621 -3.728 7.940 1.00 98.44 102 ILE A CA 1
ATOM 782 C C . ILE A 1 102 ? -11.694 -4.096 8.957 1.00 98.44 102 ILE A C 1
ATOM 784 O O . ILE A 1 102 ? -11.407 -4.829 9.902 1.00 98.44 102 ILE A O 1
ATOM 788 N N . VAL A 1 103 ? -12.926 -3.617 8.769 1.00 98.44 103 VAL A N 1
ATOM 789 C CA . VAL A 1 103 ? -14.045 -3.948 9.661 1.00 98.44 103 VAL A CA 1
ATOM 790 C C . VAL A 1 103 ? -14.289 -5.458 9.681 1.00 98.44 103 VAL A C 1
ATOM 792 O O . VAL A 1 103 ? -14.370 -6.043 10.759 1.00 98.44 103 VAL A O 1
ATOM 795 N N . GLN A 1 104 ? -14.343 -6.103 8.513 1.00 98.00 104 GLN A N 1
ATOM 796 C CA . GLN A 1 104 ? -14.544 -7.551 8.403 1.00 98.00 104 GLN A CA 1
ATOM 797 C C . GLN A 1 104 ? -13.413 -8.341 9.077 1.00 98.00 104 GLN A C 1
ATOM 799 O O . GLN A 1 104 ? -13.679 -9.211 9.909 1.00 98.00 104 GLN A O 1
ATOM 804 N N . GLN A 1 105 ? -12.153 -7.997 8.788 1.00 97.81 105 GLN A N 1
ATOM 805 C CA . GLN A 1 105 ? -10.988 -8.642 9.401 1.00 97.81 105 GLN A CA 1
ATOM 806 C C . GLN A 1 105 ? -10.988 -8.491 10.926 1.00 97.81 105 GLN A C 1
ATOM 808 O O . GLN A 1 105 ? -10.766 -9.464 11.651 1.00 97.81 105 GLN A O 1
ATOM 813 N N . TYR A 1 106 ? -11.310 -7.295 11.424 1.00 97.69 106 TYR A N 1
ATOM 814 C CA . TYR A 1 106 ? -11.401 -7.043 12.857 1.00 97.69 106 TYR A CA 1
ATOM 815 C C . TYR A 1 106 ? -12.461 -7.925 13.519 1.00 97.69 106 TYR A C 1
ATOM 817 O O . TYR A 1 106 ? -12.155 -8.640 14.470 1.00 97.69 106 TYR A O 1
ATOM 825 N N . LEU A 1 107 ? -13.696 -7.905 13.009 1.00 97.50 107 LEU A N 1
ATOM 826 C CA . LEU A 1 107 ? -14.829 -8.584 13.643 1.00 97.50 107 LEU A CA 1
ATOM 827 C C . LEU A 1 107 ? -14.701 -10.109 13.647 1.00 97.50 107 LEU A C 1
ATOM 829 O O . LEU A 1 107 ? -15.194 -10.754 14.572 1.00 97.50 107 LEU A O 1
ATOM 833 N N . HIS A 1 108 ? -14.065 -10.682 12.626 1.00 97.00 108 HIS A N 1
ATOM 834 C CA . HIS A 1 108 ? -14.076 -12.128 12.418 1.00 97.00 108 HIS A CA 1
ATOM 835 C C . HIS A 1 108 ? -12.753 -12.824 12.731 1.00 97.00 108 HIS A C 1
ATOM 83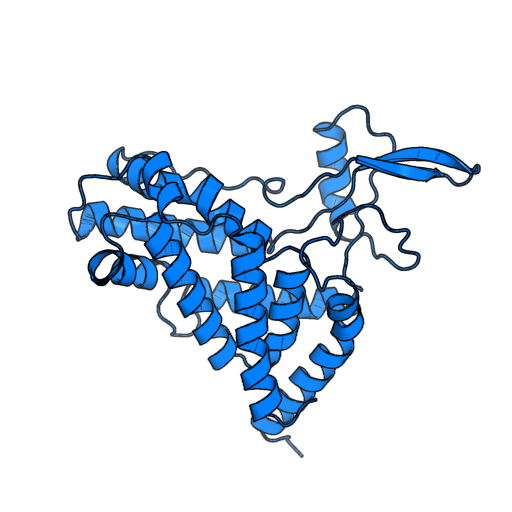7 O O . HIS A 1 108 ? -12.761 -14.030 12.983 1.00 97.00 108 HIS A O 1
ATOM 843 N N . HIS A 1 109 ? -11.628 -12.101 12.737 1.00 95.62 109 HIS A N 1
ATOM 844 C CA . HIS A 1 109 ? -10.312 -12.744 12.764 1.00 95.62 109 HIS A CA 1
ATOM 845 C C . HIS A 1 109 ? -9.317 -12.117 13.732 1.00 95.62 109 HIS A C 1
ATOM 847 O O . HIS A 1 109 ? -8.561 -12.852 14.365 1.00 95.62 109 HIS A O 1
ATOM 853 N N . THR A 1 110 ? -9.278 -10.789 13.841 1.00 94.25 110 THR A N 1
ATOM 854 C CA . THR A 1 110 ? -8.155 -10.120 14.515 1.00 94.25 110 THR A CA 1
ATOM 855 C C . THR A 1 110 ? -8.528 -9.407 15.804 1.00 94.25 110 THR A C 1
ATOM 857 O O . THR A 1 110 ? -7.619 -8.950 16.491 1.00 94.25 110 THR A O 1
ATOM 860 N N . ALA A 1 111 ? -9.813 -9.303 16.165 1.00 92.62 111 ALA A N 1
ATOM 861 C CA . ALA A 1 111 ? -10.218 -8.705 17.434 1.00 92.62 111 ALA A CA 1
ATOM 862 C C . ALA A 1 111 ? -9.452 -9.328 18.627 1.00 92.62 111 ALA A C 1
ATOM 864 O O . ALA A 1 111 ? -9.277 -10.547 18.681 1.00 92.62 111 ALA A O 1
ATOM 865 N N . PRO A 1 112 ? -9.010 -8.511 19.604 1.00 92.25 112 PRO A N 1
ATOM 866 C CA . PRO A 1 112 ? -9.288 -7.077 19.754 1.00 92.25 112 PRO A CA 1
ATOM 867 C C . PRO A 1 112 ? -8.331 -6.141 18.988 1.00 92.25 112 PRO A C 1
ATOM 869 O O . PRO A 1 112 ? -8.371 -4.934 19.217 1.00 92.25 112 PRO A O 1
ATOM 872 N N . TYR A 1 113 ? -7.483 -6.663 18.102 1.00 93.19 113 TYR A N 1
ATOM 873 C CA . TYR A 1 113 ? -6.335 -5.956 17.546 1.00 93.19 113 TYR A CA 1
ATOM 874 C C . TYR A 1 113 ? -6.606 -5.280 16.196 1.00 93.19 113 TYR A C 1
ATOM 876 O O . TYR A 1 113 ? -6.765 -5.931 15.154 1.00 93.19 113 TYR A O 1
ATOM 884 N N . PHE A 1 114 ? -6.632 -3.949 16.210 1.00 94.06 114 PHE A N 1
ATOM 885 C CA . PHE A 1 114 ? -6.949 -3.126 15.044 1.00 94.06 114 PHE A CA 1
ATOM 886 C C . PHE A 1 114 ? -5.784 -3.024 14.060 1.00 94.06 114 PHE A C 1
ATOM 888 O O . PHE A 1 114 ? -5.988 -3.069 12.848 1.00 94.06 114 PHE A O 1
ATOM 895 N N . VAL A 1 115 ? -4.550 -2.957 14.560 1.00 92.00 115 VAL A N 1
ATOM 896 C CA . VAL A 1 115 ? -3.358 -2.834 13.707 1.00 92.00 115 VAL A CA 1
ATOM 897 C C . VAL A 1 115 ? -3.152 -4.111 12.892 1.00 92.00 115 VAL A C 1
ATOM 899 O O . VAL A 1 115 ? -2.804 -4.053 11.710 1.00 92.00 115 VAL A O 1
ATOM 902 N N . LEU A 1 116 ? -3.451 -5.271 13.485 1.00 92.31 116 LEU A N 1
ATOM 903 C CA . LEU A 1 116 ? -3.444 -6.542 12.767 1.00 92.31 116 LEU A CA 1
ATOM 904 C C . LEU A 1 116 ? -4.551 -6.606 11.702 1.00 92.31 116 LEU A C 1
ATOM 906 O O . LEU A 1 116 ? -4.278 -7.070 10.595 1.00 92.31 116 LEU A O 1
ATOM 910 N N . ALA A 1 117 ? -5.754 -6.084 11.984 1.00 95.44 117 ALA A N 1
ATOM 911 C CA . ALA A 1 117 ? -6.825 -5.975 10.985 1.00 95.44 117 ALA A CA 1
ATOM 912 C C . ALA A 1 117 ? -6.376 -5.147 9.772 1.00 95.44 117 ALA A C 1
ATOM 914 O O . ALA A 1 117 ? -6.595 -5.548 8.628 1.00 95.44 117 ALA A O 1
ATOM 915 N N . MET A 1 118 ? -5.712 -4.011 10.021 1.00 94.88 118 MET A N 1
ATOM 916 C CA . MET A 1 118 ? -5.169 -3.139 8.976 1.00 94.88 118 MET A CA 1
ATOM 917 C C . MET A 1 118 ? -4.145 -3.860 8.100 1.00 94.88 118 MET A C 1
ATOM 919 O O . MET A 1 118 ? -4.222 -3.774 6.875 1.00 94.88 118 MET A O 1
ATOM 923 N N . LEU A 1 119 ? -3.207 -4.591 8.710 1.00 93.50 119 LEU A N 1
ATOM 924 C CA . LEU A 1 119 ? -2.191 -5.335 7.967 1.00 93.50 119 LEU A CA 1
ATOM 925 C C . LEU A 1 119 ? -2.813 -6.445 7.110 1.00 93.50 119 LEU A C 1
ATOM 927 O O . LEU A 1 119 ? -2.559 -6.477 5.910 1.00 93.50 119 LEU A O 1
ATOM 931 N N . ARG A 1 120 ? -3.691 -7.282 7.681 1.00 95.00 120 ARG A N 1
ATOM 932 C CA . ARG A 1 120 ? -4.374 -8.350 6.925 1.00 95.00 120 ARG A CA 1
ATOM 933 C C . ARG A 1 120 ? -5.223 -7.802 5.786 1.00 95.00 120 ARG A C 1
ATOM 935 O O . ARG A 1 120 ? -5.162 -8.300 4.671 1.00 95.00 120 ARG A O 1
ATOM 942 N N . SER A 1 121 ? -5.931 -6.707 6.034 1.00 96.88 121 SER A N 1
ATOM 943 C CA . SER A 1 121 ? -6.719 -6.045 4.991 1.00 96.88 121 SER A CA 1
ATOM 944 C C . SER A 1 121 ? -5.850 -5.436 3.895 1.00 96.88 121 SER A C 1
ATOM 946 O O . SER A 1 121 ? -6.279 -5.380 2.748 1.00 96.88 121 SER A O 1
ATOM 948 N N . THR A 1 122 ? -4.637 -4.985 4.227 1.00 94.75 122 THR A N 1
ATOM 949 C CA . THR A 1 122 ? -3.660 -4.508 3.239 1.00 94.75 122 THR A CA 1
ATOM 950 C C . THR A 1 122 ? -3.141 -5.659 2.389 1.00 94.75 122 THR A C 1
ATOM 952 O O . THR A 1 122 ? -3.082 -5.523 1.172 1.00 94.75 122 THR A O 1
ATOM 955 N N . GLU A 1 123 ? -2.808 -6.798 3.000 1.00 95.19 123 GLU A N 1
ATOM 956 C CA . GLU A 1 123 ? -2.401 -8.012 2.280 1.00 95.19 123 GLU A CA 1
ATOM 957 C C . GLU A 1 123 ? -3.489 -8.462 1.296 1.00 95.19 123 GLU A C 1
ATOM 959 O O . GLU A 1 123 ? -3.210 -8.641 0.109 1.00 95.19 123 GLU A O 1
ATOM 964 N N . ASP A 1 124 ? -4.734 -8.578 1.767 1.00 95.56 124 ASP A N 1
ATOM 965 C CA . ASP A 1 124 ? -5.878 -8.962 0.935 1.00 95.56 124 ASP A CA 1
ATOM 966 C C . ASP A 1 124 ? -6.102 -7.960 -0.200 1.00 95.56 124 ASP A C 1
ATOM 968 O O . ASP A 1 124 ? -6.310 -8.344 -1.349 1.00 95.56 124 ASP A O 1
ATOM 972 N N . LEU A 1 125 ? -6.013 -6.662 0.102 1.00 95.94 125 LEU A N 1
ATOM 973 C CA . LEU A 1 125 ? -6.184 -5.608 -0.889 1.00 95.94 125 LEU A CA 1
ATOM 974 C C . LEU A 1 125 ? -5.112 -5.656 -1.978 1.00 95.94 125 LEU A C 1
ATOM 976 O O . LEU A 1 125 ? -5.440 -5.513 -3.151 1.00 95.94 125 LEU A O 1
ATOM 980 N N . LEU A 1 126 ? -3.844 -5.846 -1.610 1.00 95.19 126 LEU A N 1
ATOM 981 C CA . LEU A 1 126 ? -2.743 -5.944 -2.569 1.00 95.19 126 LEU A CA 1
ATOM 982 C C . LEU A 1 126 ? -2.865 -7.206 -3.429 1.00 95.19 126 LEU A C 1
ATOM 984 O O . LEU A 1 126 ? -2.598 -7.154 -4.629 1.00 95.19 126 LEU A O 1
ATOM 988 N N . ARG A 1 127 ? -3.305 -8.325 -2.840 1.00 95.94 127 ARG A N 1
ATOM 989 C CA . ARG A 1 127 ? -3.551 -9.572 -3.573 1.00 95.94 127 ARG A CA 1
ATOM 990 C C . ARG A 1 127 ? -4.674 -9.398 -4.598 1.00 95.94 127 ARG A C 1
ATOM 992 O O . ARG A 1 127 ? -4.498 -9.772 -5.756 1.00 95.94 127 ARG A O 1
ATOM 999 N N . ASP A 1 128 ? -5.778 -8.773 -4.200 1.00 95.62 128 ASP A N 1
ATOM 1000 C CA . ASP A 1 128 ? -6.900 -8.482 -5.095 1.00 95.62 128 ASP A CA 1
ATOM 1001 C C . ASP A 1 128 ? -6.532 -7.448 -6.167 1.00 95.62 128 ASP A C 1
ATOM 1003 O O . ASP A 1 128 ? -6.938 -7.586 -7.320 1.00 95.62 128 ASP A O 1
ATOM 1007 N N . PHE A 1 129 ? -5.727 -6.442 -5.814 1.00 95.81 129 PHE A N 1
ATOM 1008 C CA . PHE A 1 129 ? -5.219 -5.454 -6.763 1.00 95.81 129 PHE A CA 1
ATOM 1009 C C . PHE A 1 129 ? -4.384 -6.123 -7.856 1.00 95.81 129 PHE A C 1
ATOM 1011 O O . PHE A 1 129 ? -4.637 -5.893 -9.031 1.00 95.81 129 PHE A O 1
ATOM 1018 N N . VAL A 1 130 ? -3.443 -7.001 -7.493 1.00 96.06 130 VAL A N 1
ATOM 1019 C CA . VAL A 1 130 ? -2.625 -7.747 -8.466 1.00 96.06 130 VAL A CA 1
ATOM 1020 C C . VAL A 1 130 ? -3.473 -8.706 -9.307 1.00 96.06 130 VAL A C 1
ATOM 1022 O O . VAL A 1 130 ? -3.201 -8.892 -10.491 1.00 96.06 130 VAL A O 1
ATOM 1025 N N . ALA A 1 131 ? -4.522 -9.298 -8.732 1.00 94.19 131 ALA A N 1
ATOM 1026 C CA . ALA A 1 131 ? -5.444 -10.145 -9.483 1.00 94.19 131 ALA A CA 1
ATOM 1027 C C . ALA A 1 131 ? -6.258 -9.353 -10.524 1.00 94.19 131 ALA A C 1
ATOM 1029 O O . ALA A 1 131 ? -6.482 -9.856 -11.626 1.00 94.19 131 ALA A O 1
ATOM 1030 N N . ALA A 1 132 ? -6.684 -8.131 -10.184 1.00 94.19 132 ALA A N 1
ATOM 1031 C CA . ALA A 1 132 ? -7.441 -7.242 -11.067 1.00 94.19 132 ALA A CA 1
ATOM 1032 C C . ALA A 1 132 ? -6.556 -6.514 -12.095 1.00 94.19 132 ALA A C 1
ATOM 1034 O O . ALA A 1 132 ? -6.979 -6.308 -13.230 1.00 94.19 132 ALA A O 1
ATOM 1035 N N . HIS A 1 133 ? -5.324 -6.175 -11.710 1.00 95.00 133 HIS A N 1
ATOM 1036 C CA . HIS A 1 133 ? -4.351 -5.413 -12.498 1.00 95.00 133 HIS A CA 1
ATOM 1037 C C . HIS A 1 133 ? -3.021 -6.172 -12.633 1.00 95.00 133 HIS A C 1
ATOM 1039 O O . HIS A 1 133 ? -1.977 -5.691 -12.190 1.00 95.00 133 HIS A O 1
ATOM 1045 N N . PRO A 1 134 ? -3.013 -7.367 -13.248 1.00 95.38 134 PRO A N 1
ATOM 1046 C CA . PRO A 1 134 ? -1.811 -8.198 -13.336 1.00 95.38 134 PRO A CA 1
ATOM 1047 C C . PRO A 1 134 ? -0.641 -7.520 -14.066 1.00 95.38 134 PRO A C 1
ATOM 1049 O O . PRO A 1 134 ? 0.511 -7.823 -13.766 1.00 95.38 134 PRO A O 1
ATOM 1052 N N . GLY A 1 135 ? -0.914 -6.581 -14.980 1.00 94.88 135 GLY A N 1
ATOM 1053 C CA . GLY A 1 135 ? 0.117 -5.779 -15.648 1.00 94.88 135 GLY A CA 1
ATOM 1054 C C . GLY A 1 135 ? 0.954 -4.919 -14.690 1.00 94.88 135 GLY A C 1
ATOM 1055 O O . GLY A 1 135 ? 2.145 -4.717 -14.922 1.00 94.88 135 GLY A O 1
ATOM 1056 N N . GLU A 1 136 ? 0.364 -4.498 -13.570 1.00 94.94 136 GLU A N 1
ATOM 1057 C CA . GLU A 1 136 ? 0.984 -3.608 -12.582 1.00 94.94 136 GLU A CA 1
ATOM 1058 C C . GLU A 1 136 ? 1.862 -4.360 -11.567 1.00 94.94 136 GLU A C 1
ATOM 1060 O O . GLU A 1 136 ? 2.564 -3.746 -10.760 1.00 94.94 136 GLU A O 1
ATOM 1065 N N . ALA A 1 137 ? 1.854 -5.700 -11.586 1.00 95.81 137 ALA A N 1
ATOM 1066 C CA . ALA A 1 137 ? 2.509 -6.525 -10.570 1.00 95.81 137 ALA A CA 1
ATOM 1067 C C . ALA A 1 137 ? 4.021 -6.256 -10.464 1.00 95.81 137 ALA A C 1
ATOM 1069 O O . ALA A 1 137 ? 4.566 -6.163 -9.362 1.00 95.81 137 ALA A O 1
ATOM 1070 N N . ALA A 1 138 ? 4.708 -6.089 -11.601 1.00 94.75 138 ALA A N 1
ATOM 1071 C CA . ALA A 1 138 ? 6.146 -5.810 -11.622 1.00 94.75 138 ALA A CA 1
ATOM 1072 C C . ALA A 1 138 ? 6.485 -4.403 -11.099 1.00 94.75 138 ALA A C 1
ATOM 1074 O O . ALA A 1 138 ? 7.542 -4.206 -10.492 1.00 94.75 138 ALA A O 1
ATOM 1075 N N . ILE A 1 139 ? 5.589 -3.435 -11.309 1.00 93.31 139 ILE A N 1
ATOM 1076 C CA . ILE A 1 139 ? 5.731 -2.065 -10.806 1.00 93.31 139 ILE A CA 1
ATOM 1077 C C . ILE A 1 139 ? 5.506 -2.053 -9.291 1.00 93.31 139 ILE A C 1
ATOM 1079 O O . ILE A 1 139 ? 6.287 -1.450 -8.555 1.00 93.31 139 ILE A O 1
ATOM 1083 N N . LEU A 1 140 ? 4.490 -2.779 -8.811 1.00 92.50 140 LEU A N 1
ATOM 1084 C CA . LEU A 1 140 ? 4.211 -2.938 -7.385 1.00 92.50 140 LEU A CA 1
ATOM 1085 C C . LEU A 1 140 ? 5.398 -3.569 -6.641 1.00 92.50 140 LEU A C 1
ATOM 1087 O O . LEU A 1 140 ? 5.824 -3.042 -5.616 1.00 92.50 140 LEU A O 1
ATOM 1091 N N . ASP A 1 141 ? 5.987 -4.643 -7.174 1.00 91.75 141 ASP A N 1
ATOM 1092 C CA . ASP A 1 141 ? 7.217 -5.233 -6.624 1.00 91.75 141 ASP A CA 1
ATOM 1093 C C . ASP A 1 141 ? 8.341 -4.191 -6.516 1.00 91.75 141 ASP A C 1
ATOM 1095 O O . ASP A 1 141 ? 8.952 -4.034 -5.458 1.00 91.75 141 ASP A O 1
ATOM 1099 N N . ALA A 1 142 ? 8.577 -3.413 -7.576 1.00 87.12 142 ALA A N 1
ATOM 1100 C CA . ALA A 1 142 ? 9.612 -2.385 -7.579 1.00 87.12 142 ALA A CA 1
ATOM 1101 C C . ALA A 1 142 ? 9.364 -1.279 -6.536 1.00 87.12 142 ALA A C 1
ATOM 1103 O O . ALA A 1 142 ? 10.295 -0.872 -5.837 1.00 87.12 142 ALA A O 1
ATOM 1104 N N 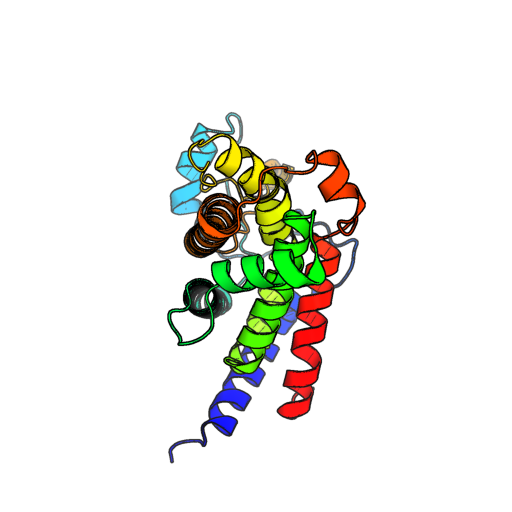. ILE A 1 143 ? 8.113 -0.830 -6.393 1.00 84.81 143 ILE A N 1
ATOM 1105 C CA . ILE A 1 143 ? 7.667 0.124 -5.365 1.00 84.81 143 ILE A CA 1
ATOM 1106 C C . ILE A 1 143 ? 8.016 -0.407 -3.970 1.00 84.81 143 ILE A C 1
ATOM 1108 O O . ILE A 1 143 ? 8.652 0.302 -3.185 1.00 84.81 143 ILE A O 1
ATOM 1112 N N . PHE A 1 144 ? 7.646 -1.653 -3.661 1.00 84.00 144 PHE A N 1
ATOM 1113 C CA . PHE A 1 144 ? 7.909 -2.260 -2.353 1.00 84.00 144 PHE A CA 1
ATOM 1114 C C . PHE A 1 144 ? 9.403 -2.471 -2.097 1.00 84.00 144 PHE A C 1
ATOM 1116 O O . PHE A 1 144 ? 9.894 -2.107 -1.027 1.00 84.00 144 PHE A O 1
ATOM 1123 N N . ARG A 1 145 ? 10.164 -2.936 -3.092 1.00 80.00 145 ARG A N 1
ATOM 1124 C CA . ARG A 1 145 ? 11.622 -3.105 -2.976 1.00 80.00 145 ARG A CA 1
ATOM 1125 C C . ARG A 1 145 ? 12.356 -1.825 -2.604 1.00 80.00 145 ARG A C 1
ATOM 1127 O O . ARG A 1 145 ? 13.291 -1.896 -1.812 1.00 80.00 145 ARG A O 1
ATOM 1134 N N . VAL A 1 146 ? 11.940 -0.685 -3.156 1.00 74.62 146 VAL A N 1
ATOM 1135 C CA . VAL A 1 146 ? 12.573 0.601 -2.844 1.00 74.62 146 VAL A CA 1
ATOM 1136 C C . VAL A 1 146 ? 12.156 1.084 -1.459 1.00 74.62 146 VAL A C 1
ATOM 1138 O O . VAL A 1 146 ? 13.021 1.195 -0.597 1.00 74.62 146 VAL A O 1
ATOM 1141 N N . ALA A 1 147 ? 10.860 1.318 -1.211 1.00 70.06 147 ALA A N 1
ATOM 1142 C CA . ALA A 1 147 ? 10.403 1.745 0.120 1.00 70.06 147 ALA A CA 1
ATOM 1143 C C . ALA A 1 147 ? 8.896 1.562 0.412 1.00 70.06 147 ALA A C 1
ATOM 1145 O O . ALA A 1 147 ? 8.422 1.976 1.472 1.00 70.06 147 ALA A O 1
ATOM 1146 N N . GLY A 1 148 ? 8.137 0.860 -0.440 1.00 68.50 148 GLY A N 1
ATOM 1147 C CA . GLY A 1 148 ? 6.724 0.531 -0.185 1.00 68.50 148 GLY A CA 1
ATOM 1148 C C . GLY A 1 148 ? 6.476 -0.116 1.167 1.00 68.50 148 GLY A C 1
ATOM 1149 O O . GLY A 1 148 ? 5.601 0.345 1.901 1.00 68.50 148 GLY A O 1
ATOM 1150 N N . GLY A 1 149 ? 7.298 -1.093 1.559 1.00 74.12 149 GLY A N 1
ATOM 1151 C CA . GLY A 1 149 ? 7.184 -1.705 2.881 1.00 74.12 149 GLY A CA 1
ATOM 1152 C C . GLY A 1 149 ? 7.348 -0.709 4.035 1.00 74.12 149 GLY A C 1
ATOM 1153 O O . GLY A 1 149 ? 6.627 -0.802 5.023 1.00 74.12 149 GLY A O 1
ATOM 1154 N N . GLU A 1 150 ? 8.239 0.278 3.910 1.00 73.38 150 GLU A N 1
ATOM 1155 C CA . GLU A 1 150 ? 8.469 1.304 4.940 1.00 73.38 150 GLU A CA 1
ATOM 1156 C C . GLU A 1 150 ? 7.327 2.313 4.996 1.00 73.38 150 GLU A C 1
ATOM 1158 O O . GLU A 1 150 ? 6.807 2.586 6.077 1.00 73.38 150 GLU A O 1
ATOM 1163 N N . GLY A 1 151 ? 6.862 2.790 3.839 1.00 74.88 151 GLY A N 1
ATOM 1164 C CA . GLY A 1 151 ? 5.723 3.703 3.783 1.00 74.88 151 GLY A CA 1
ATOM 1165 C C . GLY A 1 151 ? 4.456 3.091 4.382 1.00 74.88 151 GLY A C 1
ATOM 1166 O O . GLY A 1 151 ? 3.775 3.738 5.177 1.00 74.88 151 GLY A O 1
ATOM 1167 N N . PHE A 1 152 ? 4.155 1.826 4.064 1.00 79.62 152 PHE A N 1
ATOM 1168 C CA . PHE A 1 152 ? 3.015 1.118 4.657 1.00 79.62 152 PHE A CA 1
ATOM 1169 C C . PHE A 1 152 ? 3.238 0.778 6.136 1.00 79.62 152 PHE A C 1
ATOM 1171 O O . PHE A 1 152 ? 2.309 0.932 6.932 1.00 79.62 152 PHE A O 1
ATOM 1178 N N . ARG A 1 153 ? 4.457 0.393 6.545 1.00 80.94 153 ARG A N 1
ATOM 1179 C CA . ARG A 1 153 ? 4.814 0.246 7.967 1.00 80.94 153 ARG A CA 1
ATOM 1180 C C . ARG A 1 153 ? 4.499 1.528 8.728 1.00 80.94 153 ARG A C 1
ATOM 1182 O O . ARG A 1 153 ? 3.891 1.449 9.791 1.00 80.94 153 ARG A O 1
ATOM 1189 N N . ASP A 1 154 ? 4.896 2.685 8.215 1.00 77.75 154 ASP A N 1
ATOM 1190 C CA . ASP A 1 154 ? 4.727 3.960 8.912 1.00 77.75 154 ASP A CA 1
ATOM 1191 C C . ASP A 1 154 ? 3.264 4.402 8.920 1.00 77.75 154 ASP A C 1
ATOM 1193 O O . ASP A 1 154 ? 2.748 4.802 9.967 1.00 77.75 154 ASP A O 1
ATOM 1197 N N . LEU A 1 155 ? 2.546 4.213 7.808 1.00 80.56 155 LEU A N 1
ATOM 1198 C CA . LEU A 1 155 ? 1.092 4.388 7.762 1.00 80.56 155 LEU A CA 1
ATOM 1199 C C . LEU A 1 155 ? 0.381 3.550 8.821 1.00 80.56 155 LEU A C 1
ATOM 1201 O O . LEU A 1 155 ? -0.507 4.059 9.495 1.00 80.56 155 LEU A O 1
ATOM 1205 N N . ILE A 1 156 ? 0.769 2.289 9.003 1.00 84.62 156 ILE A N 1
ATOM 1206 C CA . ILE A 1 156 ? 0.097 1.392 9.944 1.00 84.62 156 ILE A CA 1
ATOM 1207 C C . ILE A 1 156 ? 0.552 1.652 11.386 1.00 84.62 156 ILE A C 1
ATOM 1209 O O . ILE A 1 156 ? -0.275 1.833 12.278 1.00 84.62 156 ILE A O 1
ATOM 1213 N N . ARG A 1 157 ? 1.861 1.712 11.646 1.00 77.88 157 ARG A N 1
ATOM 1214 C CA . ARG A 1 157 ? 2.403 1.844 13.006 1.00 77.88 157 ARG A CA 1
ATOM 1215 C C . ARG A 1 157 ? 2.305 3.263 13.544 1.00 77.88 157 ARG A C 1
ATOM 1217 O O . ARG A 1 157 ? 1.953 3.443 14.708 1.00 77.88 157 ARG A O 1
ATOM 1224 N N . ILE A 1 158 ? 2.694 4.264 12.764 1.00 77.00 158 ILE A N 1
ATOM 1225 C CA . ILE A 1 158 ? 2.827 5.634 13.269 1.00 77.00 158 ILE A CA 1
ATOM 1226 C C . ILE A 1 158 ? 1.465 6.319 13.237 1.00 77.00 158 ILE A C 1
ATOM 1228 O O . ILE A 1 158 ? 1.028 6.820 14.272 1.00 77.00 158 ILE A O 1
ATOM 1232 N N . TYR A 1 159 ? 0.787 6.267 12.090 1.00 78.38 159 TYR A N 1
ATOM 1233 C CA . TYR A 1 159 ? -0.487 6.960 11.876 1.00 78.38 159 TYR A CA 1
ATOM 1234 C C . TYR A 1 159 ? -1.707 6.097 12.227 1.00 78.38 159 TYR A C 1
ATOM 1236 O O . TYR A 1 159 ? -2.634 6.571 12.872 1.00 78.38 159 TYR A O 1
ATOM 1244 N N . GLY A 1 160 ? -1.700 4.819 11.850 1.00 83.81 160 GLY A N 1
ATOM 1245 C CA . GLY A 1 160 ? -2.841 3.913 11.994 1.00 83.81 160 GLY A CA 1
ATOM 1246 C C . GLY A 1 160 ? -3.077 3.401 13.413 1.00 83.81 160 GLY A C 1
ATOM 1247 O O . GLY A 1 160 ? -4.219 3.245 13.839 1.00 83.81 160 GLY A O 1
ATOM 1248 N N . ALA A 1 161 ? -2.004 3.177 14.174 1.00 84.50 161 ALA A N 1
ATOM 1249 C CA . ALA A 1 161 ? -2.068 2.467 15.452 1.00 84.50 161 ALA A CA 1
ATOM 1250 C C . ALA A 1 161 ? -2.881 3.166 16.548 1.00 84.50 161 ALA A C 1
ATOM 1252 O O . ALA A 1 161 ? -3.180 2.544 17.561 1.00 84.50 161 ALA A O 1
ATOM 1253 N N . ARG A 1 162 ? -3.218 4.447 16.370 1.00 84.25 162 ARG A N 1
ATOM 1254 C CA . ARG A 1 162 ? -4.010 5.223 17.332 1.00 84.25 162 ARG A CA 1
ATOM 1255 C C . ARG A 1 162 ? -5.443 5.466 16.879 1.00 84.25 162 ARG A C 1
ATOM 1257 O O . ARG A 1 162 ? -6.235 5.958 17.669 1.00 84.25 162 ARG A O 1
ATOM 1264 N N . LEU A 1 163 ? -5.805 5.092 15.654 1.00 91.38 163 LEU A N 1
ATOM 1265 C CA . LEU A 1 163 ? -7.095 5.467 15.073 1.00 91.38 163 LEU A CA 1
ATOM 1266 C C . LEU A 1 163 ? -8.290 4.913 15.848 1.00 91.38 163 LEU A C 1
ATOM 1268 O O . LEU A 1 163 ? -9.302 5.596 15.963 1.00 91.38 163 LEU A O 1
ATOM 1272 N N . LEU A 1 164 ? -8.189 3.699 16.400 1.00 92.94 164 LEU A N 1
ATOM 1273 C CA . LEU A 1 164 ? -9.272 3.139 17.211 1.00 92.94 164 LEU A CA 1
ATOM 1274 C C . LEU A 1 164 ? -9.409 3.871 18.556 1.00 92.94 164 LEU A C 1
ATOM 1276 O O . LEU A 1 164 ? -10.526 4.176 18.968 1.00 92.94 164 LEU A O 1
ATOM 1280 N N . GLU A 1 165 ? -8.294 4.208 19.212 1.00 90.19 165 GLU A N 1
ATOM 1281 C CA . GLU A 1 165 ? -8.287 5.034 20.430 1.00 90.19 165 GLU A CA 1
ATOM 1282 C C . GLU A 1 165 ? -8.853 6.439 20.152 1.00 90.19 165 GLU A C 1
ATOM 1284 O O . GLU A 1 165 ? -9.689 6.935 20.904 1.00 90.19 165 GLU A O 1
ATOM 1289 N N . GLU A 1 166 ? -8.438 7.064 19.048 1.00 90.44 166 GLU A N 1
ATOM 1290 C CA . GLU A 1 166 ? -8.914 8.377 18.602 1.00 90.44 166 GLU A CA 1
ATOM 1291 C C . GLU A 1 166 ? -10.412 8.350 18.278 1.00 90.44 166 GLU A C 1
ATOM 1293 O O . GLU A 1 166 ? -11.144 9.242 18.705 1.00 90.44 166 GLU A O 1
ATOM 1298 N N . ALA A 1 167 ? -10.899 7.299 17.610 1.00 92.69 167 ALA A N 1
ATOM 1299 C CA . ALA A 1 167 ? -12.321 7.116 17.330 1.00 92.69 167 ALA A CA 1
ATOM 1300 C C . ALA A 1 167 ? -13.148 6.937 18.615 1.00 92.69 167 ALA A C 1
ATOM 1302 O O . ALA A 1 167 ? -14.239 7.499 18.720 1.00 92.69 167 ALA A O 1
ATOM 1303 N N . LEU A 1 168 ? -12.633 6.199 19.607 1.00 93.19 168 LEU A N 1
ATOM 1304 C CA . LEU A 1 168 ? -13.266 6.049 20.925 1.00 93.19 168 LEU A CA 1
ATOM 1305 C C . LEU A 1 168 ? -13.308 7.371 21.700 1.00 93.19 168 LEU A C 1
ATOM 1307 O O . LEU A 1 168 ? -14.306 7.669 22.355 1.00 93.19 168 LEU A O 1
ATOM 1311 N N . ALA A 1 169 ? -12.241 8.164 21.612 1.00 90.88 169 ALA A N 1
ATOM 1312 C CA . ALA A 1 169 ? -12.130 9.471 22.254 1.00 90.88 169 ALA A CA 1
ATOM 1313 C C . ALA A 1 169 ? -12.804 10.608 21.459 1.00 90.88 169 ALA A C 1
ATOM 1315 O O . ALA A 1 169 ? -12.834 11.743 21.934 1.00 90.88 169 ALA A O 1
ATOM 1316 N N . ASN A 1 170 ? -13.347 10.316 20.270 1.00 87.81 170 ASN A N 1
ATOM 1317 C CA . ASN A 1 170 ? -13.90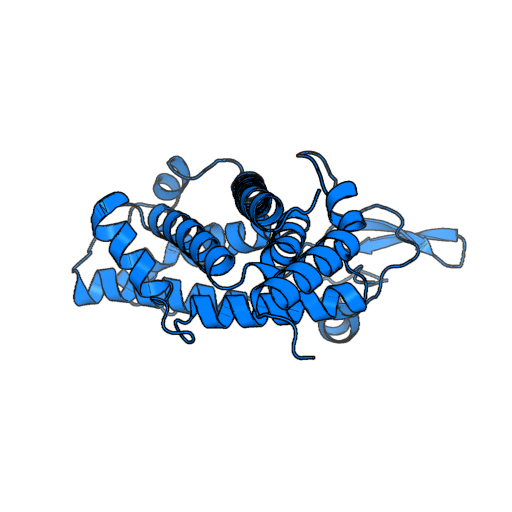6 11.291 19.331 1.00 87.81 170 ASN A CA 1
ATOM 1318 C C . ASN A 1 170 ? -12.928 12.442 19.004 1.00 87.81 170 ASN A C 1
ATOM 1320 O O . ASN A 1 170 ? -13.293 13.618 19.023 1.00 87.81 170 ASN A O 1
ATOM 1324 N N . VAL A 1 171 ? -11.672 12.084 18.733 1.00 86.56 171 VAL A N 1
ATOM 1325 C CA . VAL A 1 171 ? -10.580 12.998 18.365 1.00 86.56 171 VAL A CA 1
ATOM 1326 C C . VAL A 1 171 ? -10.444 13.070 16.841 1.00 86.56 171 VAL A C 1
ATOM 1328 O O . VAL A 1 171 ? -10.775 12.123 16.130 1.00 86.56 171 VAL A O 1
ATOM 1331 N N . GLU A 1 172 ? -9.980 14.212 16.328 1.00 78.69 172 GLU A N 1
ATOM 1332 C CA . GLU A 1 172 ? -9.737 14.395 14.896 1.00 78.69 172 GLU A CA 1
ATOM 1333 C C . GLU A 1 172 ? -8.533 13.594 14.381 1.00 78.69 172 GLU A C 1
ATOM 1335 O O . GLU A 1 172 ? -7.502 13.471 15.043 1.00 78.69 172 GLU A O 1
ATOM 1340 N N . LEU A 1 173 ? -8.658 13.122 13.138 1.00 76.56 173 LEU A N 1
ATOM 1341 C CA . LEU A 1 173 ? -7.621 12.395 12.418 1.00 76.56 173 LEU A CA 1
ATOM 1342 C C . LEU A 1 173 ? -6.382 13.263 12.171 1.00 76.56 173 LEU A C 1
ATOM 1344 O O . LEU A 1 173 ? -6.430 14.244 11.421 1.00 76.56 173 LEU A O 1
ATOM 1348 N N . THR A 1 174 ? -5.233 12.829 12.689 1.00 71.62 174 THR A N 1
ATOM 1349 C CA . THR A 1 174 ? -3.947 13.431 12.316 1.00 71.62 174 THR A CA 1
ATOM 1350 C C . THR A 1 174 ? -3.531 12.952 10.926 1.00 71.62 174 THR A C 1
ATOM 1352 O O . THR A 1 174 ? -3.185 11.791 10.719 1.00 71.62 174 THR A O 1
ATOM 1355 N N . GLN A 1 175 ? -3.546 13.862 9.954 1.00 71.75 175 GLN A N 1
ATOM 1356 C CA . GLN A 1 175 ? -3.104 13.572 8.591 1.00 71.75 175 GLN A CA 1
ATOM 1357 C C . GLN A 1 175 ? -1.572 13.544 8.502 1.00 71.75 175 GLN A C 1
ATOM 1359 O O . GLN A 1 175 ? -0.916 14.394 9.108 1.00 71.75 175 GLN A O 1
ATOM 1364 N N . PRO A 1 176 ? -0.983 12.641 7.700 1.00 64.44 176 PRO A N 1
ATOM 1365 C CA . PRO A 1 176 ? 0.450 12.628 7.495 1.00 64.44 176 PRO A CA 1
ATOM 1366 C C . PRO A 1 176 ? 0.882 13.896 6.754 1.00 64.44 176 PRO A C 1
ATOM 1368 O O . PRO A 1 176 ? 0.252 14.326 5.772 1.00 64.44 176 PRO A O 1
ATOM 1371 N N . ASP A 1 177 ? 1.967 14.493 7.240 1.00 60.66 177 ASP A N 1
ATOM 1372 C CA . ASP A 1 177 ? 2.665 15.573 6.550 1.00 60.66 177 ASP A CA 1
ATOM 1373 C C . ASP A 1 177 ? 3.239 15.046 5.219 1.00 60.66 177 ASP A C 1
ATOM 1375 O O . ASP A 1 177 ? 3.458 13.847 5.047 1.00 60.66 177 ASP A O 1
ATOM 1379 N N . ILE A 1 178 ? 3.493 15.931 4.253 1.00 55.97 178 ILE A N 1
ATOM 1380 C CA . ILE A 1 178 ? 4.199 15.559 3.023 1.00 55.97 178 ILE A CA 1
ATOM 1381 C C . ILE A 1 178 ? 5.585 14.957 3.305 1.00 55.97 178 ILE A C 1
ATOM 1383 O O . ILE A 1 178 ? 6.047 14.141 2.514 1.00 55.97 178 ILE A O 1
ATOM 1387 N N . LEU A 1 179 ? 6.207 15.313 4.434 1.00 54.00 179 LEU A N 1
ATOM 1388 C CA . LEU A 1 179 ? 7.506 14.791 4.866 1.00 54.00 179 LEU A CA 1
ATOM 1389 C C . LEU A 1 179 ? 7.437 13.477 5.656 1.00 54.00 179 LEU A C 1
ATOM 1391 O O . LEU A 1 179 ? 8.470 12.883 5.929 1.00 54.00 179 LEU A O 1
ATOM 1395 N N . ALA A 1 180 ? 6.240 13.002 6.010 1.00 54.84 180 ALA A N 1
ATOM 1396 C CA . ALA A 1 180 ? 6.052 11.777 6.794 1.00 54.84 180 ALA A CA 1
ATOM 1397 C C . ALA A 1 180 ? 6.574 10.505 6.107 1.00 54.84 180 ALA A C 1
ATOM 1399 O O . ALA A 1 180 ? 6.810 9.496 6.760 1.00 54.84 180 ALA A O 1
ATOM 1400 N N . PHE A 1 181 ? 6.711 10.563 4.785 1.00 55.81 181 PHE A N 1
ATOM 1401 C CA . PHE A 1 181 ? 7.195 9.481 3.935 1.00 55.81 181 PHE A CA 1
ATOM 1402 C C . PHE A 1 181 ? 8.384 9.992 3.129 1.00 55.81 181 PHE A C 1
ATOM 1404 O O . PHE A 1 181 ? 8.426 9.898 1.908 1.00 55.81 181 PHE A O 1
ATOM 1411 N N . VAL A 1 182 ? 9.278 10.700 3.804 1.00 54.03 182 VAL A N 1
ATOM 1412 C CA . VAL A 1 182 ? 10.546 11.141 3.251 1.00 54.03 182 VAL A CA 1
ATOM 1413 C C . VAL A 1 182 ? 11.598 10.614 4.197 1.00 54.03 182 VAL A C 1
ATOM 1415 O O . VAL A 1 182 ? 11.661 11.072 5.337 1.00 54.03 182 VAL A O 1
ATOM 1418 N N . ASP A 1 183 ? 12.388 9.647 3.741 1.00 50.94 183 ASP A N 1
ATOM 1419 C CA . ASP A 1 183 ? 13.560 9.253 4.501 1.00 50.94 183 ASP A CA 1
ATOM 1420 C C . ASP A 1 183 ? 14.669 10.289 4.266 1.00 50.94 183 ASP A C 1
ATOM 1422 O O . ASP A 1 183 ? 14.828 10.883 3.194 1.00 50.94 183 ASP A O 1
ATOM 1426 N N . VAL A 1 184 ? 15.399 10.611 5.321 1.00 53.09 184 VAL A N 1
ATOM 1427 C CA . VAL A 1 184 ? 16.441 11.634 5.271 1.00 53.09 184 VAL A CA 1
ATOM 1428 C C . VAL A 1 184 ? 17.697 11.019 5.847 1.00 53.09 184 VAL A C 1
ATOM 1430 O O . VAL A 1 184 ? 17.932 11.060 7.052 1.00 53.09 184 VAL A O 1
ATOM 1433 N N . HIS A 1 185 ? 18.529 10.469 4.969 1.00 51.56 185 HIS A N 1
ATOM 1434 C CA . HIS A 1 185 ? 19.844 9.973 5.351 1.00 51.56 185 HIS A CA 1
ATOM 1435 C C . HIS A 1 185 ? 20.902 11.059 5.204 1.00 51.56 185 HIS A C 1
ATOM 1437 O O . HIS A 1 185 ? 20.971 11.729 4.174 1.00 51.56 185 HIS A O 1
ATOM 1443 N N . ASP A 1 186 ? 21.773 11.187 6.204 1.00 54.00 186 ASP A N 1
ATOM 1444 C CA . ASP A 1 186 ? 23.016 11.937 6.065 1.00 54.00 186 ASP A CA 1
ATOM 1445 C C . ASP A 1 186 ? 23.991 11.161 5.166 1.00 54.00 186 ASP A C 1
ATOM 1447 O O . ASP A 1 186 ? 24.352 10.015 5.436 1.00 54.00 186 ASP A O 1
ATOM 1451 N N . SER A 1 187 ? 24.435 11.805 4.094 1.00 54.22 187 SER A N 1
ATOM 1452 C CA . SER A 1 187 ? 25.439 11.315 3.156 1.00 54.22 187 SER A CA 1
ATOM 1453 C C . SER A 1 187 ? 26.526 12.370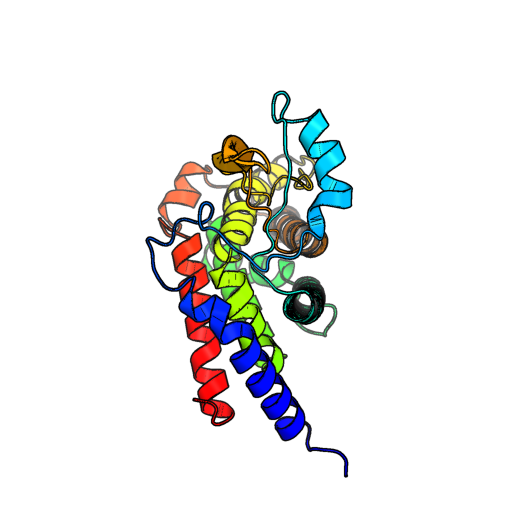 2.950 1.00 54.22 187 SER A C 1
ATOM 1455 O O . SER A 1 187 ? 26.375 13.544 3.292 1.00 54.22 187 SER A O 1
ATOM 1457 N N . PHE A 1 188 ? 27.652 11.951 2.386 1.00 61.50 188 PHE A N 1
ATOM 1458 C CA . PHE A 1 188 ? 28.776 12.817 2.064 1.00 61.50 188 PHE A CA 1
ATOM 1459 C C . PHE A 1 188 ? 29.168 12.590 0.604 1.00 61.50 188 PHE A C 1
ATOM 1461 O O . PHE A 1 188 ? 29.542 11.480 0.234 1.00 61.50 188 PHE A O 1
ATOM 1468 N N . ARG A 1 189 ? 29.104 13.634 -0.229 1.00 59.31 189 ARG A N 1
ATOM 1469 C CA . ARG A 1 189 ? 29.499 13.574 -1.652 1.00 59.31 189 ARG A CA 1
ATOM 1470 C C . ARG A 1 189 ? 30.624 14.545 -1.951 1.00 59.31 189 ARG A C 1
ATOM 1472 O O . ARG A 1 189 ? 30.806 15.514 -1.222 1.00 59.31 189 ARG A O 1
ATOM 1479 N N . LYS A 1 190 ? 31.336 14.338 -3.058 1.00 59.16 190 LYS A N 1
ATOM 1480 C CA . LYS A 1 190 ? 32.248 15.359 -3.585 1.00 59.16 190 LYS A CA 1
ATOM 1481 C C . LYS A 1 190 ? 31.470 16.402 -4.393 1.00 59.16 190 LYS A C 1
ATOM 1483 O O . LYS A 1 190 ? 30.590 16.062 -5.187 1.00 59.16 190 LYS A O 1
ATOM 1488 N N . ASP A 1 191 ? 31.749 17.676 -4.155 1.00 59.91 191 ASP A N 1
ATOM 1489 C CA . ASP A 1 191 ? 31.253 18.778 -4.980 1.00 59.91 191 ASP A CA 1
ATOM 1490 C C . ASP A 1 191 ? 32.081 18.927 -6.276 1.00 59.91 191 ASP A C 1
ATOM 1492 O O . ASP A 1 191 ? 33.024 18.171 -6.525 1.00 59.91 191 ASP A O 1
ATOM 1496 N N . SER A 1 192 ? 31.743 19.910 -7.117 1.00 54.97 192 SER A N 1
ATOM 1497 C CA . SER A 1 192 ? 32.463 20.201 -8.369 1.00 54.97 192 SER A CA 1
ATOM 1498 C C . SER A 1 192 ? 33.917 20.651 -8.168 1.00 54.97 192 SER A C 1
ATOM 1500 O O . SER A 1 192 ? 34.670 20.715 -9.136 1.00 54.97 192 SER A O 1
ATOM 1502 N N . SER A 1 193 ? 34.318 20.965 -6.933 1.00 69.44 193 SER A N 1
ATOM 1503 C CA . SER A 1 193 ? 35.701 21.265 -6.545 1.00 69.44 193 SER A CA 1
ATOM 1504 C C . SER A 1 193 ? 36.435 20.047 -5.962 1.00 69.44 193 SER A C 1
ATOM 1506 O O . SER A 1 193 ? 37.617 20.131 -5.635 1.00 69.44 193 SER A O 1
ATOM 1508 N N . GLY A 1 194 ? 35.753 18.902 -5.837 1.00 65.56 194 GLY A N 1
ATOM 1509 C CA . GLY A 1 194 ? 36.285 17.675 -5.248 1.00 65.56 194 GLY A CA 1
ATOM 1510 C C . GLY A 1 194 ? 36.227 17.625 -3.716 1.00 65.56 194 GLY A C 1
ATOM 1511 O O . GLY A 1 194 ? 36.729 16.659 -3.130 1.00 65.56 194 GLY A O 1
ATOM 1512 N N . LYS A 1 195 ? 35.622 18.623 -3.058 1.00 73.75 195 LYS A N 1
ATOM 1513 C CA . LYS A 1 195 ? 35.485 18.697 -1.597 1.00 73.75 195 LYS A CA 1
ATOM 1514 C C . LYS A 1 195 ? 34.306 17.851 -1.130 1.00 73.75 195 LYS A C 1
ATOM 1516 O O . LYS A 1 195 ? 33.227 17.903 -1.712 1.00 73.75 195 LYS A O 1
ATOM 1521 N N . THR A 1 196 ? 34.504 17.097 -0.051 1.00 66.00 196 THR A N 1
ATOM 1522 C CA . THR A 1 196 ? 33.422 16.361 0.608 1.00 66.00 196 THR A CA 1
ATOM 1523 C C . THR A 1 196 ? 32.458 17.338 1.283 1.00 66.00 196 THR A C 1
ATOM 1525 O O . THR A 1 196 ? 32.857 18.087 2.176 1.00 66.00 196 THR A O 1
ATOM 1528 N N . VAL A 1 197 ? 31.196 17.317 0.870 1.00 62.25 197 VAL A N 1
ATOM 1529 C CA . VAL A 1 197 ? 30.099 18.110 1.430 1.00 62.25 197 VAL A CA 1
ATOM 1530 C C . VAL A 1 197 ? 29.026 17.179 1.985 1.00 62.25 197 VAL A C 1
ATOM 1532 O O . VAL A 1 197 ? 28.759 16.121 1.408 1.00 62.25 197 VAL A O 1
ATOM 1535 N N . GLN A 1 198 ? 28.431 17.562 3.117 1.00 56.97 198 GLN A N 1
ATOM 1536 C CA . GLN A 1 198 ? 27.273 16.861 3.668 1.00 56.97 198 GLN A CA 1
ATOM 1537 C C . GLN A 1 198 ? 26.079 17.071 2.733 1.00 56.97 198 GLN A C 1
ATOM 1539 O O . GLN A 1 198 ? 25.811 18.182 2.278 1.00 56.97 198 GLN A O 1
ATOM 1544 N N . ALA A 1 199 ? 25.378 15.990 2.438 1.00 56.28 199 ALA A N 1
ATOM 1545 C CA . ALA A 1 199 ? 24.250 15.940 1.531 1.00 56.28 199 ALA A CA 1
ATOM 1546 C C . ALA A 1 199 ? 23.194 15.010 2.140 1.00 56.28 199 ALA A C 1
ATOM 1548 O O . ALA A 1 199 ? 23.541 13.934 2.610 1.00 56.28 199 ALA A O 1
ATOM 1549 N N . LYS A 1 200 ? 21.922 15.415 2.187 1.00 53.69 200 LYS A N 1
ATOM 1550 C CA . LYS A 1 200 ? 20.866 14.645 2.872 1.00 53.69 200 LYS A CA 1
ATOM 1551 C C . LYS A 1 200 ? 19.862 14.030 1.896 1.00 53.69 200 LYS A C 1
ATOM 1553 O O . LYS A 1 200 ? 19.028 14.803 1.430 1.00 53.69 200 LYS A O 1
ATOM 1558 N N . TYR A 1 201 ? 19.871 12.713 1.617 1.00 55.00 201 TYR A N 1
ATOM 1559 C CA . TYR A 1 201 ? 18.989 12.086 0.594 1.00 55.00 201 TYR A CA 1
ATOM 1560 C C . TYR A 1 201 ? 18.375 10.724 0.966 1.00 55.00 201 TYR A C 1
ATOM 1562 O O . TYR A 1 201 ? 19.126 9.790 1.217 1.00 55.00 201 TYR A O 1
ATOM 1570 N N . GLU A 1 202 ? 17.034 10.601 0.900 1.00 42.91 202 GLU A N 1
ATOM 1571 C CA . GLU A 1 202 ? 16.253 9.650 0.061 1.00 42.91 202 GLU A CA 1
ATOM 1572 C C . GLU A 1 202 ? 14.723 9.894 0.199 1.00 42.91 202 GLU A C 1
ATOM 1574 O O . GLU A 1 202 ? 14.055 9.402 1.101 1.00 42.91 202 GLU A O 1
ATOM 1579 N N . VAL A 1 203 ? 14.106 10.645 -0.722 1.00 47.31 203 VAL A N 1
ATOM 1580 C CA . VAL A 1 203 ? 12.644 10.865 -0.691 1.00 47.31 203 VAL A CA 1
ATOM 1581 C C . VAL A 1 203 ? 11.947 9.694 -1.381 1.00 47.31 203 VAL A C 1
ATOM 1583 O O . VAL A 1 203 ? 11.885 9.664 -2.610 1.00 47.31 203 VAL A O 1
ATOM 1586 N N . TRP A 1 204 ? 11.348 8.779 -0.621 1.00 49.16 204 TRP A N 1
ATOM 1587 C CA . TRP A 1 204 ? 10.381 7.837 -1.180 1.00 49.16 204 TRP A CA 1
ATOM 1588 C C . TRP A 1 204 ? 9.052 7.889 -0.441 1.00 49.16 204 TRP A C 1
ATOM 1590 O O . TRP A 1 204 ? 8.965 7.567 0.738 1.00 49.16 204 TRP A O 1
ATOM 1600 N N . CYS A 1 205 ? 7.995 8.227 -1.176 1.00 51.03 205 CYS A N 1
ATOM 1601 C CA . CYS A 1 205 ? 6.632 8.243 -0.675 1.00 51.03 205 CYS A CA 1
ATOM 1602 C C . CYS A 1 205 ? 5.775 7.320 -1.556 1.00 51.03 205 CYS A C 1
ATOM 1604 O O . CYS A 1 205 ? 5.931 7.379 -2.778 1.00 51.03 205 CYS A O 1
ATOM 1606 N N . PRO A 1 206 ? 4.772 6.605 -1.006 1.00 50.53 206 PRO A N 1
ATOM 1607 C CA . PRO A 1 206 ? 3.693 5.956 -1.773 1.00 50.53 206 PRO A CA 1
ATOM 1608 C C . PRO A 1 206 ? 2.878 6.926 -2.663 1.00 50.53 206 PRO A C 1
ATOM 1610 O O . PRO A 1 206 ? 1.806 6.594 -3.151 1.00 50.53 206 PRO A O 1
ATOM 1613 N N . GLY A 1 207 ? 3.323 8.173 -2.815 1.00 62.53 207 GLY A N 1
ATOM 1614 C CA . GLY A 1 207 ? 2.537 9.323 -3.210 1.00 62.53 207 GLY A CA 1
ATOM 1615 C C . GLY A 1 207 ? 1.672 9.800 -2.043 1.00 62.53 207 GLY A C 1
ATOM 1616 O O . GLY A 1 207 ? 0.815 9.074 -1.537 1.00 62.53 207 GLY A O 1
ATOM 1617 N N . ARG A 1 208 ? 1.816 11.076 -1.652 1.00 70.06 208 ARG A N 1
ATOM 1618 C CA . ARG A 1 208 ? 1.002 11.723 -0.597 1.00 70.06 208 ARG A CA 1
ATOM 1619 C C . ARG A 1 208 ? -0.501 11.481 -0.783 1.00 70.06 208 ARG A C 1
ATOM 1621 O O . ARG A 1 208 ? -1.258 11.446 0.183 1.00 70.06 208 ARG A O 1
ATOM 1628 N N . SER A 1 209 ? -0.942 11.339 -2.034 1.00 77.00 209 SER A N 1
ATOM 1629 C CA . SER A 1 209 ? -2.339 11.075 -2.370 1.00 77.00 209 SER A CA 1
ATOM 1630 C C . SER A 1 209 ? -2.811 9.678 -1.952 1.00 77.00 209 SER A C 1
ATOM 1632 O O . SER A 1 209 ? -3.889 9.580 -1.370 1.00 77.00 209 SER A O 1
ATOM 1634 N N . LEU A 1 210 ? -2.022 8.626 -2.208 1.00 83.44 210 LEU A N 1
ATOM 1635 C CA . LEU A 1 210 ? -2.343 7.258 -1.788 1.00 83.44 210 LEU A CA 1
ATOM 1636 C C . LEU A 1 210 ? -2.306 7.147 -0.266 1.00 83.44 210 LEU A C 1
ATOM 1638 O O . LEU A 1 210 ? -3.263 6.661 0.323 1.00 83.44 210 LEU A O 1
ATOM 1642 N N . ALA A 1 211 ? -1.256 7.674 0.370 1.00 80.25 211 ALA A N 1
ATOM 1643 C CA . ALA A 1 211 ? -1.104 7.651 1.824 1.00 80.25 211 ALA A CA 1
ATOM 1644 C C . ALA A 1 211 ? -2.310 8.271 2.554 1.00 80.25 211 ALA A C 1
ATOM 1646 O O . ALA A 1 211 ? -2.838 7.697 3.503 1.00 80.25 211 ALA A O 1
ATOM 1647 N N . ARG A 1 212 ? -2.800 9.420 2.066 1.00 83.31 212 ARG A N 1
ATOM 1648 C CA . ARG A 1 212 ? -4.016 10.059 2.592 1.00 83.31 212 ARG A CA 1
ATOM 1649 C C . ARG A 1 212 ? -5.274 9.235 2.340 1.00 83.31 212 ARG A C 1
ATOM 1651 O O . ARG A 1 212 ? -6.099 9.115 3.236 1.00 83.31 212 ARG A O 1
ATOM 1658 N N . ALA A 1 213 ? -5.435 8.688 1.134 1.00 88.94 213 ALA A N 1
ATOM 1659 C CA . ALA A 1 213 ? -6.592 7.855 0.812 1.00 88.94 213 ALA A CA 1
ATOM 1660 C C . ALA A 1 213 ? -6.642 6.608 1.706 1.00 88.94 213 ALA A C 1
ATOM 1662 O O . ALA A 1 213 ? -7.677 6.333 2.303 1.00 88.94 213 ALA A O 1
ATOM 1663 N N . TYR A 1 214 ? -5.507 5.926 1.860 1.00 92.19 214 TYR A N 1
ATOM 1664 C CA . TYR A 1 214 ? -5.341 4.787 2.755 1.00 92.19 214 TYR A CA 1
ATOM 1665 C C . TYR A 1 214 ? -5.706 5.154 4.195 1.00 92.19 214 TYR A C 1
ATOM 1667 O O . TYR A 1 214 ? -6.570 4.516 4.790 1.00 92.19 214 TYR A O 1
ATOM 1675 N N . LEU A 1 215 ? -5.122 6.226 4.742 1.00 90.12 215 LEU A N 1
ATOM 1676 C CA . LEU A 1 215 ? -5.374 6.598 6.133 1.00 90.12 215 LEU A CA 1
ATOM 1677 C C . LEU A 1 215 ? -6.832 7.008 6.382 1.00 90.12 215 LEU A C 1
ATOM 1679 O O . LEU A 1 215 ? -7.391 6.646 7.415 1.00 90.12 215 LEU A O 1
ATOM 1683 N N . ASN A 1 216 ? -7.462 7.709 5.436 1.00 92.94 216 ASN A N 1
ATOM 1684 C CA . ASN A 1 216 ? -8.885 8.035 5.528 1.00 92.94 216 ASN A CA 1
ATOM 1685 C C . ASN A 1 216 ? -9.736 6.763 5.630 1.00 92.94 216 ASN A C 1
ATOM 1687 O O . ASN A 1 216 ? -10.599 6.685 6.495 1.00 92.94 216 ASN A O 1
ATOM 1691 N N . GLN A 1 217 ? -9.442 5.741 4.822 1.00 96.31 217 GLN A N 1
ATOM 1692 C CA . GLN A 1 217 ? -10.143 4.456 4.894 1.00 96.31 217 GLN A CA 1
ATOM 1693 C C . GLN A 1 217 ? -9.924 3.739 6.233 1.00 96.31 217 GLN A C 1
ATOM 1695 O O . GLN A 1 217 ? -10.863 3.188 6.803 1.00 96.31 217 GLN A O 1
ATOM 1700 N N . CYS A 1 218 ? -8.709 3.775 6.783 1.00 95.75 218 CYS A N 1
ATOM 1701 C CA . CYS A 1 218 ? -8.449 3.212 8.110 1.00 95.75 218 CYS A CA 1
ATOM 1702 C C . CYS A 1 218 ? -9.220 3.955 9.209 1.00 95.75 218 CYS A C 1
ATOM 1704 O O . CYS A 1 218 ? -9.756 3.333 10.125 1.00 95.75 218 CYS A O 1
ATOM 1706 N N . HIS A 1 219 ? -9.306 5.279 9.118 1.00 95.25 219 HIS A N 1
ATOM 1707 C CA . HIS A 1 219 ? -10.072 6.087 10.060 1.00 95.25 219 HIS A CA 1
ATOM 1708 C C . HIS A 1 219 ? -11.581 5.817 9.951 1.00 95.25 219 HIS A C 1
ATOM 1710 O O . HIS A 1 219 ? -12.251 5.658 10.972 1.00 95.25 219 HIS A O 1
ATOM 1716 N N . ASP A 1 220 ? -12.108 5.682 8.732 1.00 96.44 220 ASP A N 1
ATOM 1717 C CA . ASP A 1 220 ? -13.506 5.313 8.493 1.00 96.44 220 ASP A CA 1
ATOM 1718 C C . ASP A 1 220 ? -13.825 3.926 9.075 1.00 96.44 220 ASP A C 1
ATOM 1720 O O . ASP A 1 220 ? -14.866 3.747 9.716 1.00 96.44 220 ASP A O 1
ATOM 1724 N N . ALA A 1 221 ? -12.905 2.962 8.951 1.00 97.81 221 ALA A N 1
ATOM 1725 C CA . ALA A 1 221 ? -13.032 1.652 9.591 1.00 97.81 221 ALA A CA 1
ATOM 1726 C C . ALA A 1 221 ? -13.088 1.758 11.120 1.00 97.81 221 ALA A C 1
ATOM 1728 O O . ALA A 1 221 ? -13.994 1.202 11.742 1.00 97.81 221 ALA A O 1
ATOM 1729 N N . ALA A 1 222 ? -12.159 2.501 11.731 1.00 96.62 222 ALA A N 1
ATOM 1730 C CA . ALA A 1 222 ? -12.122 2.701 13.180 1.00 96.62 222 ALA A CA 1
ATOM 1731 C C . ALA A 1 222 ? -13.427 3.329 13.698 1.00 96.62 222 ALA A C 1
ATOM 1733 O O . ALA A 1 222 ? -14.021 2.842 14.664 1.00 96.62 222 ALA A O 1
ATOM 1734 N N . ARG A 1 223 ? -13.933 4.363 13.012 1.00 96.44 223 ARG A N 1
ATOM 1735 C CA . ARG A 1 223 ? -15.226 4.981 13.338 1.00 96.44 223 ARG A CA 1
ATOM 1736 C C . ARG A 1 223 ? -16.381 4.004 13.188 1.00 96.44 223 ARG A C 1
ATOM 1738 O O . ARG A 1 223 ? -17.235 3.957 14.068 1.00 96.44 223 ARG A O 1
ATOM 1745 N N . THR A 1 224 ? -16.397 3.205 12.126 1.00 97.88 224 THR A N 1
ATOM 1746 C CA . THR A 1 224 ? -17.441 2.198 11.887 1.00 97.88 224 THR A CA 1
ATOM 1747 C C . THR A 1 224 ? -17.461 1.146 12.996 1.00 97.88 224 THR A C 1
ATOM 1749 O O . THR A 1 224 ? -18.523 0.846 13.544 1.00 97.88 224 THR A O 1
ATOM 1752 N N . LEU A 1 225 ? -16.295 0.648 13.417 1.00 98.12 225 LEU A N 1
ATOM 1753 C CA . LEU A 1 225 ? -16.179 -0.295 14.534 1.00 98.12 225 LEU A CA 1
ATOM 1754 C C . LEU A 1 225 ? -16.768 0.269 15.836 1.00 98.12 225 LEU A C 1
ATOM 1756 O O . LEU A 1 225 ? -17.509 -0.423 16.534 1.00 98.12 225 LEU A O 1
ATOM 1760 N N . VAL A 1 226 ? -16.496 1.537 16.152 1.00 97.19 226 VAL A N 1
ATOM 1761 C CA . VAL A 1 226 ? -16.998 2.185 17.376 1.00 97.19 226 VAL A CA 1
ATOM 1762 C C . VAL A 1 226 ? -18.487 2.536 17.280 1.00 97.19 226 VAL A C 1
ATOM 1764 O O . VAL A 1 226 ? -19.252 2.277 18.214 1.00 97.19 226 VAL A O 1
ATOM 1767 N N . GLN A 1 227 ? -18.907 3.154 16.178 1.00 96.69 227 GLN A N 1
ATOM 1768 C CA . GLN A 1 227 ? -20.232 3.768 16.035 1.00 96.69 227 GLN A CA 1
ATOM 1769 C C . GLN A 1 227 ? -21.304 2.754 15.631 1.00 96.69 227 GLN A C 1
ATOM 1771 O O . GLN A 1 227 ? -22.419 2.825 16.141 1.00 96.69 227 GLN A O 1
ATOM 1776 N N . VAL A 1 228 ? -20.964 1.806 14.754 1.00 97.56 228 VAL A N 1
ATOM 1777 C CA . VAL A 1 228 ? -21.906 0.817 14.207 1.00 97.56 228 VAL A CA 1
ATOM 1778 C C . VAL A 1 228 ? -21.796 -0.512 14.947 1.00 97.56 228 VAL A C 1
ATOM 1780 O O . VAL A 1 228 ? -22.808 -1.061 15.372 1.00 97.56 228 VAL A O 1
ATOM 1783 N N . HIS A 1 229 ? -20.575 -1.014 15.153 1.00 97.06 229 HIS A N 1
ATOM 1784 C CA . HIS A 1 229 ? -20.356 -2.328 15.777 1.00 97.06 229 HIS A CA 1
ATOM 1785 C C . HIS A 1 229 ? -20.162 -2.279 17.297 1.00 97.06 229 HIS A C 1
ATOM 1787 O O . HIS A 1 229 ? -20.010 -3.318 17.934 1.00 97.06 229 HIS A O 1
ATOM 1793 N N . GLY A 1 230 ? -20.197 -1.087 17.899 1.00 95.62 230 GLY A N 1
ATOM 1794 C CA . GLY A 1 230 ? -20.203 -0.933 19.351 1.00 95.62 230 GLY A CA 1
ATOM 1795 C C . GLY A 1 230 ? -18.894 -1.318 20.040 1.00 95.62 230 GLY A C 1
ATOM 1796 O O . GLY A 1 230 ? -18.922 -1.635 21.226 1.00 95.62 230 GLY A O 1
ATOM 1797 N N . VAL A 1 231 ? -17.751 -1.275 19.348 1.00 96.12 231 VAL A N 1
ATOM 1798 C CA . VAL A 1 231 ? -16.436 -1.447 19.986 1.00 96.12 231 VAL A CA 1
ATOM 1799 C C . VAL A 1 231 ? -16.227 -0.332 21.022 1.00 96.12 231 VAL A C 1
ATOM 1801 O O . VAL A 1 231 ? -16.532 0.839 20.774 1.00 96.12 231 VAL A O 1
ATOM 1804 N N . ARG A 1 232 ? -15.763 -0.704 22.224 1.00 93.94 232 ARG A N 1
ATOM 1805 C CA . ARG A 1 232 ? -15.576 0.207 23.377 1.00 93.94 232 ARG A CA 1
ATOM 1806 C C . ARG A 1 232 ? -14.186 0.154 24.003 1.00 93.94 232 ARG A C 1
ATOM 1808 O O . ARG A 1 232 ? -13.902 0.931 24.907 1.00 93.94 232 ARG A O 1
ATOM 1815 N N . ILE A 1 233 ? -13.342 -0.768 23.554 1.00 91.12 233 ILE A N 1
ATOM 1816 C CA . ILE A 1 233 ? -12.005 -0.989 24.100 1.00 91.12 233 ILE A CA 1
ATOM 1817 C C . ILE A 1 233 ? -11.034 -1.042 22.927 1.00 91.12 233 ILE A C 1
ATOM 1819 O O . ILE A 1 233 ? -11.278 -1.758 21.959 1.00 91.12 233 ILE A O 1
ATOM 1823 N N . ALA A 1 234 ? -9.940 -0.297 23.042 1.00 89.88 234 ALA A N 1
ATOM 1824 C CA . ALA A 1 234 ? -8.765 -0.437 22.197 1.00 89.88 234 ALA A CA 1
ATOM 1825 C C . ALA A 1 234 ? -7.618 -0.963 23.072 1.00 89.88 234 ALA A C 1
ATOM 1827 O O . ALA A 1 234 ? -7.393 -0.406 24.155 1.00 89.88 234 ALA A O 1
ATOM 1828 N N . PRO A 1 235 ? -6.914 -2.033 22.667 1.00 88.50 235 PRO A N 1
ATOM 1829 C CA . PRO A 1 235 ? -5.689 -2.433 23.340 1.00 88.50 235 PRO A CA 1
ATOM 1830 C C . PRO A 1 235 ? -4.661 -1.291 23.301 1.00 88.50 235 PRO A C 1
ATOM 1832 O O . PRO A 1 235 ? -4.584 -0.579 22.298 1.00 88.50 235 PRO A O 1
ATOM 1835 N N . PRO A 1 236 ? -3.830 -1.123 24.345 1.00 84.62 236 PRO A N 1
ATOM 1836 C CA . PRO A 1 236 ? -2.723 -0.180 24.300 1.00 84.62 236 PRO A CA 1
ATOM 1837 C C . PRO A 1 236 ? -1.826 -0.438 23.086 1.00 84.62 236 PRO A C 1
ATOM 1839 O O . PRO A 1 236 ? -1.485 -1.585 22.799 1.00 84.62 236 PRO A O 1
ATOM 1842 N N . LYS A 1 237 ? -1.328 0.625 22.448 1.00 81.12 237 LYS A N 1
ATOM 1843 C CA . LYS A 1 237 ? -0.396 0.553 21.300 1.00 81.12 237 LYS A CA 1
ATOM 1844 C C . LYS A 1 237 ? 0.770 -0.434 21.471 1.00 81.12 237 LYS A C 1
ATOM 1846 O O . LYS A 1 237 ? 1.206 -1.048 20.503 1.00 81.12 237 LYS A O 1
ATOM 1851 N N . ARG A 1 238 ? 1.285 -0.607 22.693 1.00 83.56 238 ARG A N 1
ATOM 1852 C CA . ARG A 1 238 ? 2.337 -1.600 22.976 1.00 83.56 238 ARG A CA 1
ATOM 1853 C C . ARG A 1 238 ? 1.881 -3.046 22.731 1.00 83.56 238 ARG A C 1
ATOM 1855 O O . ARG A 1 238 ? 2.674 -3.830 22.231 1.00 83.56 238 ARG A O 1
ATOM 1862 N N . ASP A 1 239 ? 0.630 -3.372 23.040 1.00 84.88 239 ASP A N 1
ATOM 1863 C CA . ASP A 1 239 ? 0.076 -4.723 22.949 1.00 84.88 239 ASP A CA 1
ATOM 1864 C C . ASP A 1 239 ? -0.284 -5.041 21.487 1.00 84.88 239 ASP A C 1
ATOM 1866 O O . ASP A 1 239 ? -0.005 -6.138 21.012 1.00 84.88 239 ASP A O 1
ATOM 1870 N N . GLU A 1 240 ? -0.781 -4.047 20.739 1.00 83.38 240 GLU A N 1
ATOM 1871 C CA . GLU A 1 240 ? -0.951 -4.111 19.274 1.00 83.38 240 GLU A CA 1
ATOM 1872 C C . GLU A 1 240 ? 0.369 -4.427 18.549 1.00 83.38 240 GLU A C 1
ATOM 1874 O O . GLU A 1 240 ? 0.379 -5.099 17.522 1.00 83.38 240 GLU A O 1
ATOM 1879 N N . TYR A 1 241 ? 1.509 -3.968 19.075 1.00 79.75 241 TYR A N 1
ATOM 1880 C CA . TYR A 1 241 ? 2.815 -4.218 18.458 1.00 79.75 241 TYR A CA 1
ATOM 1881 C C . TYR A 1 241 ? 3.431 -5.570 18.792 1.00 79.75 241 TYR A C 1
ATOM 1883 O O . TYR A 1 241 ? 4.296 -6.015 18.044 1.00 79.75 241 TYR A O 1
ATOM 1891 N N . LEU A 1 242 ? 3.004 -6.235 19.868 1.00 80.44 242 LEU A N 1
ATOM 1892 C CA . LEU A 1 242 ? 3.528 -7.561 20.225 1.00 80.44 242 LEU A CA 1
ATOM 1893 C C . LEU A 1 242 ? 3.130 -8.641 19.216 1.00 80.44 242 LEU A C 1
ATOM 1895 O O . LEU A 1 242 ? 3.840 -9.624 19.043 1.00 80.44 242 LEU A O 1
ATOM 1899 N N . ILE A 1 243 ? 1.993 -8.454 18.559 1.00 77.44 243 ILE A N 1
ATOM 1900 C CA . ILE A 1 243 ? 1.449 -9.377 17.557 1.00 77.44 243 ILE A CA 1
ATOM 1901 C C . ILE A 1 243 ? 1.824 -8.979 16.123 1.00 77.44 243 ILE A C 1
ATOM 1903 O O . ILE A 1 243 ? 1.422 -9.634 15.162 1.00 77.44 243 ILE A O 1
ATOM 1907 N N . PHE A 1 244 ? 2.544 -7.868 15.977 1.00 72.44 244 PHE A N 1
ATOM 1908 C CA . PHE A 1 244 ? 2.913 -7.297 14.695 1.00 72.44 244 PHE A CA 1
ATOM 1909 C C . PHE A 1 244 ? 4.291 -7.832 14.275 1.00 72.44 244 PHE A C 1
ATOM 1911 O O . PHE A 1 244 ? 5.159 -7.978 15.140 1.00 72.44 244 PHE A O 1
ATOM 1918 N N . PRO A 1 245 ? 4.540 -8.134 12.984 1.00 75.81 245 PRO A N 1
ATOM 1919 C CA . PRO A 1 245 ? 5.85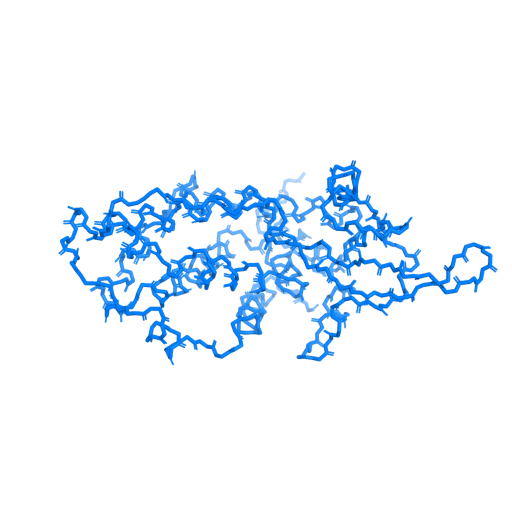5 -8.607 12.555 1.00 75.81 245 PRO A CA 1
ATOM 1920 C C . PRO A 1 245 ? 6.966 -7.639 12.995 1.00 75.81 245 PRO A C 1
ATOM 1922 O O . PRO A 1 245 ? 6.828 -6.427 12.843 1.00 75.81 245 PRO A O 1
ATOM 1925 N N . HIS A 1 246 ? 8.079 -8.147 13.535 1.00 68.56 246 HIS A N 1
ATOM 1926 C CA . HIS A 1 246 ? 9.164 -7.283 14.029 1.00 68.56 246 HIS A CA 1
ATOM 1927 C C . HIS A 1 246 ? 9.749 -6.376 12.927 1.00 68.56 246 HIS A C 1
ATOM 1929 O O . HIS A 1 246 ? 10.058 -5.216 13.196 1.00 68.56 246 HIS A O 1
ATOM 1935 N N . GLU A 1 247 ? 9.807 -6.872 11.687 1.00 78.31 247 GLU A N 1
ATOM 1936 C CA . GLU A 1 247 ? 10.347 -6.186 10.506 1.00 78.31 247 GLU A CA 1
ATOM 1937 C C . GLU A 1 247 ? 9.278 -6.055 9.403 1.00 78.31 247 GLU A C 1
ATOM 1939 O O . GLU A 1 247 ? 9.360 -6.690 8.353 1.00 78.31 247 GLU A O 1
ATOM 1944 N N . ILE A 1 248 ? 8.230 -5.250 9.630 1.00 77.12 248 ILE A N 1
ATOM 1945 C CA . ILE A 1 248 ? 7.091 -5.119 8.685 1.00 77.12 248 ILE A CA 1
ATOM 1946 C C . ILE A 1 248 ? 7.520 -4.671 7.295 1.00 77.12 248 ILE A C 1
ATOM 1948 O O . ILE A 1 248 ? 6.938 -5.114 6.312 1.00 77.12 248 ILE A O 1
ATOM 1952 N N . SER A 1 249 ? 8.538 -3.817 7.202 1.00 76.12 249 SER A N 1
ATOM 1953 C CA . SER A 1 249 ? 9.053 -3.387 5.906 1.00 76.12 249 SER A CA 1
ATOM 1954 C C . SER A 1 249 ? 9.579 -4.573 5.101 1.00 76.12 249 SER A C 1
ATOM 1956 O O . SER A 1 249 ? 9.236 -4.710 3.933 1.00 76.12 249 SER A O 1
ATOM 1958 N N . ALA A 1 250 ? 10.364 -5.456 5.728 1.00 79.94 250 ALA A N 1
ATOM 1959 C CA . ALA A 1 250 ? 10.850 -6.674 5.085 1.00 79.94 250 ALA A CA 1
ATOM 1960 C C . ALA A 1 250 ? 9.693 -7.634 4.779 1.00 79.94 250 ALA A C 1
ATOM 1962 O O . ALA A 1 250 ? 9.582 -8.120 3.660 1.00 79.94 250 ALA A O 1
ATOM 1963 N N . TYR A 1 251 ? 8.777 -7.814 5.733 1.00 86.44 251 TYR A N 1
ATOM 1964 C CA . TYR A 1 251 ? 7.591 -8.653 5.565 1.00 86.44 251 TYR A CA 1
ATOM 1965 C C . TYR A 1 251 ? 6.738 -8.249 4.353 1.00 86.44 251 TYR A C 1
ATOM 1967 O O . TYR A 1 251 ? 6.405 -9.088 3.521 1.00 86.44 251 TYR A O 1
ATOM 1975 N N . LEU A 1 252 ? 6.402 -6.963 4.226 1.00 85.62 252 LEU A N 1
ATOM 1976 C CA . LEU A 1 252 ? 5.600 -6.446 3.116 1.00 85.62 252 LEU A CA 1
ATOM 1977 C C . LEU A 1 252 ? 6.353 -6.501 1.783 1.00 85.62 252 LEU A C 1
ATOM 1979 O O . LEU A 1 252 ? 5.743 -6.731 0.741 1.00 85.62 252 LEU A O 1
ATOM 1983 N N . ASN A 1 253 ? 7.674 -6.325 1.812 1.00 84.50 253 ASN A N 1
ATOM 1984 C CA . ASN A 1 253 ? 8.509 -6.482 0.627 1.00 84.50 253 ASN A CA 1
ATOM 1985 C C . ASN A 1 253 ? 8.527 -7.933 0.140 1.00 84.50 253 ASN A C 1
ATOM 1987 O O . ASN A 1 253 ? 8.405 -8.175 -1.059 1.00 84.50 253 ASN A O 1
ATOM 1991 N N . ASP A 1 254 ? 8.660 -8.897 1.047 1.00 88.56 254 ASP A N 1
ATOM 1992 C CA . ASP A 1 254 ? 8.603 -10.321 0.713 1.00 88.56 254 ASP A CA 1
ATOM 1993 C C . ASP A 1 254 ? 7.204 -10.719 0.236 1.00 88.56 254 ASP A C 1
ATOM 1995 O O . ASP A 1 254 ? 7.066 -11.480 -0.720 1.00 88.56 254 ASP A O 1
ATOM 1999 N N . PHE A 1 255 ? 6.159 -10.152 0.842 1.00 91.62 255 PHE A N 1
ATOM 2000 C CA . PHE A 1 255 ? 4.782 -10.356 0.406 1.00 91.62 255 PHE A CA 1
ATOM 2001 C C . PHE A 1 255 ? 4.560 -9.874 -1.035 1.00 91.62 255 PHE A C 1
ATOM 2003 O O . PHE A 1 255 ? 4.055 -10.634 -1.857 1.00 91.62 255 PHE A O 1
ATOM 2010 N N . ALA A 1 256 ? 4.989 -8.655 -1.382 1.00 90.25 256 ALA A N 1
ATOM 2011 C CA . ALA A 1 256 ? 4.865 -8.131 -2.746 1.00 90.25 256 ALA A CA 1
ATOM 2012 C C . ALA A 1 256 ? 5.615 -8.997 -3.777 1.00 90.25 256 ALA A C 1
ATOM 2014 O O . ALA A 1 256 ? 5.101 -9.257 -4.864 1.00 90.25 256 ALA A O 1
ATOM 2015 N N . GLN A 1 257 ? 6.788 -9.521 -3.411 1.00 89.88 257 GLN A N 1
ATOM 2016 C CA . GLN A 1 257 ? 7.542 -10.458 -4.250 1.00 89.88 257 GLN A CA 1
ATOM 2017 C C . GLN A 1 257 ? 6.789 -11.772 -4.482 1.00 89.88 257 GLN A C 1
ATOM 2019 O O . GLN A 1 257 ? 6.758 -12.287 -5.601 1.00 89.88 257 GLN A O 1
ATOM 2024 N N . GLN A 1 258 ? 6.151 -12.300 -3.437 1.00 93.19 258 GLN A N 1
ATOM 2025 C CA . GLN A 1 258 ? 5.322 -13.503 -3.526 1.00 93.19 258 GLN A CA 1
ATOM 2026 C C . GLN A 1 258 ? 4.065 -13.289 -4.376 1.00 93.19 258 GLN A C 1
ATOM 2028 O O . GLN A 1 258 ? 3.568 -14.251 -4.955 1.00 93.19 258 GLN A O 1
ATOM 2033 N N . LEU A 1 259 ? 3.563 -12.053 -4.491 1.00 95.31 259 LEU A N 1
ATOM 2034 C CA . LEU A 1 259 ? 2.470 -11.728 -5.411 1.00 95.31 259 LEU A CA 1
ATOM 2035 C C . LEU A 1 259 ? 2.917 -11.718 -6.877 1.00 95.31 259 LEU A C 1
ATOM 2037 O O . LEU A 1 259 ? 2.129 -12.076 -7.746 1.00 95.31 259 LEU A O 1
ATOM 2041 N N . LEU A 1 260 ? 4.160 -11.319 -7.164 1.00 94.62 260 LEU A N 1
ATOM 2042 C CA . LEU A 1 260 ? 4.659 -11.203 -8.535 1.00 94.62 260 LEU A CA 1
ATOM 2043 C C . LEU A 1 260 ? 4.876 -12.571 -9.200 1.00 94.62 260 LEU A C 1
ATOM 2045 O O . LEU A 1 260 ? 4.486 -12.758 -10.351 1.00 94.62 260 LEU A O 1
ATOM 2049 N N . ALA A 1 261 ? 5.485 -13.527 -8.493 1.00 92.44 261 ALA A N 1
ATOM 2050 C CA . ALA A 1 261 ? 5.910 -14.795 -9.096 1.00 92.44 261 ALA A CA 1
ATOM 2051 C C . ALA A 1 261 ? 4.768 -15.587 -9.779 1.00 92.44 261 ALA A C 1
ATOM 2053 O O . ALA A 1 261 ? 4.937 -15.954 -10.943 1.00 92.44 261 ALA A O 1
ATOM 2054 N N . PRO A 1 262 ? 3.583 -15.780 -9.159 1.00 95.12 262 PRO A N 1
ATOM 2055 C CA . PRO A 1 262 ? 2.469 -16.473 -9.812 1.00 95.12 262 PRO A CA 1
ATOM 2056 C C . PRO A 1 262 ? 1.933 -15.746 -11.053 1.00 95.12 262 PRO A C 1
ATOM 2058 O O . PRO A 1 262 ? 1.400 -16.376 -11.966 1.00 95.12 262 PRO A O 1
ATOM 2061 N N . VAL A 1 263 ? 2.051 -14.414 -11.100 1.00 95.75 263 VAL A N 1
ATOM 2062 C CA . VAL A 1 263 ? 1.619 -13.620 -12.258 1.00 95.75 263 VAL A CA 1
ATOM 2063 C C . VAL A 1 263 ? 2.586 -13.820 -13.421 1.00 95.75 263 VAL A C 1
ATOM 2065 O O . VAL A 1 263 ? 2.141 -14.058 -14.540 1.00 95.75 263 VAL A O 1
ATOM 2068 N N . LEU A 1 264 ? 3.895 -13.785 -13.163 1.00 95.19 264 LEU A N 1
ATOM 2069 C CA . LEU A 1 264 ? 4.912 -14.058 -14.183 1.00 95.19 264 LEU A CA 1
ATOM 2070 C C . LEU A 1 264 ? 4.749 -15.460 -14.782 1.00 95.19 264 LEU A C 1
ATOM 2072 O O . LEU A 1 264 ? 4.718 -15.603 -16.004 1.00 95.19 264 LEU A O 1
ATOM 2076 N N . GLU A 1 265 ? 4.541 -16.467 -13.928 1.00 94.62 265 GLU A N 1
ATOM 2077 C CA . GLU A 1 265 ? 4.280 -17.848 -14.350 1.00 94.62 265 GLU A CA 1
ATOM 2078 C C . GLU A 1 265 ? 3.030 -17.938 -15.238 1.00 94.62 265 GLU A C 1
ATOM 2080 O O . GLU A 1 265 ? 3.083 -18.502 -16.332 1.00 94.62 265 GLU A O 1
ATOM 2085 N N . ARG A 1 266 ? 1.920 -17.307 -14.823 1.00 94.06 266 ARG A N 1
ATOM 2086 C CA . ARG A 1 266 ? 0.663 -17.278 -15.590 1.00 94.06 266 ARG A CA 1
ATOM 2087 C C . ARG A 1 266 ? 0.838 -16.723 -17.007 1.00 94.06 266 ARG A C 1
ATOM 2089 O O . ARG A 1 266 ? 0.161 -17.195 -17.918 1.00 94.06 266 ARG A O 1
ATOM 2096 N N . TYR A 1 267 ? 1.701 -15.725 -17.193 1.00 94.69 267 TYR A N 1
ATOM 2097 C CA . TYR A 1 267 ? 1.921 -15.067 -18.488 1.00 94.69 267 TYR A CA 1
ATOM 2098 C C . TYR A 1 267 ? 3.176 -15.556 -19.236 1.00 94.69 267 TYR A C 1
ATOM 2100 O O . TYR A 1 267 ? 3.490 -15.031 -20.310 1.00 94.69 267 TYR A O 1
ATOM 2108 N N . GLY A 1 268 ? 3.873 -16.573 -18.712 1.00 92.31 268 GLY A N 1
ATOM 2109 C CA . GLY A 1 268 ? 5.064 -17.162 -19.329 1.00 92.31 268 GLY A CA 1
ATOM 2110 C C . GLY A 1 268 ? 6.209 -16.160 -19.492 1.00 92.31 268 GLY A C 1
ATOM 2111 O O . GLY A 1 268 ? 6.724 -15.996 -20.603 1.00 92.31 268 GLY A O 1
ATOM 2112 N N . ILE A 1 269 ? 6.536 -15.439 -18.416 1.00 91.06 269 ILE A N 1
ATOM 2113 C CA . ILE A 1 269 ? 7.636 -14.467 -18.343 1.00 91.06 269 ILE A CA 1
ATOM 2114 C C . ILE A 1 269 ? 8.659 -14.982 -17.322 1.00 91.06 269 ILE A C 1
ATOM 2116 O O . ILE A 1 269 ? 8.302 -15.183 -16.164 1.00 91.06 269 ILE A O 1
ATOM 2120 N N . ASP A 1 270 ? 9.910 -15.163 -17.754 1.00 79.06 270 ASP A N 1
ATOM 2121 C CA . ASP A 1 270 ? 11.046 -15.593 -16.916 1.00 79.06 270 ASP A CA 1
ATOM 2122 C C . ASP A 1 270 ? 11.818 -14.393 -16.321 1.00 79.06 270 ASP A C 1
ATOM 2124 O O . ASP A 1 270 ? 12.123 -13.440 -17.081 1.00 79.06 270 ASP A O 1
#

Radius of gyration: 19.91 Å; chains: 1; bounding box: 58×44×60 Å